Protein AF-0000000084652611 (afdb_homodimer)

Solvent-accessible surface area (backbone atoms only — not comparable to full-atom values): 12213 Å² total; per-residue (Å²): 128,84,75,53,45,26,37,29,44,50,57,61,39,72,78,84,54,49,71,70,53,47,42,49,43,36,35,72,76,61,70,40,66,63,74,39,76,36,37,39,35,38,30,28,81,80,25,33,36,37,38,36,42,34,40,67,87,52,31,42,36,39,38,35,39,39,47,76,63,72,53,45,71,68,78,70,80,62,91,51,65,59,40,82,34,48,63,66,55,47,45,47,34,60,37,48,50,49,47,55,47,48,50,43,42,49,49,40,47,49,49,66,72,86,127,83,72,53,45,26,39,29,45,50,59,61,38,72,80,82,53,49,72,70,51,47,42,49,44,35,35,72,76,61,71,41,65,61,73,40,75,34,35,40,34,37,29,29,81,78,25,34,38,37,39,36,41,33,37,73,88,52,30,41,38,39,38,35,40,39,46,76,63,74,63,49,68,67,79,69,82,64,89,50,64,58,38,81,33,49,64,67,54,47,44,53,33,63,52,30,72,67,40,58,60,43,56,50,38,48,52,42,49,49,50,68,69,88

Sequence (228 aa):
MERKTCVSLRKFTDMRKSINGLITLVQESFSLDPFADALFVFCNRNRNRIKILEWDGDGFWLYFKRLERGRFRWPTEEDSATMILDVNELACLIDSARLEKKLSRKEVLERQILMERKTCVSLRKFTDMRKSINGLITLVQESFSLDPFADALFVFCNRNRNRIKILEWDGDGFWLYFKRLERGRFRWPTEEDSATMILDVNELACLIDSARLEKKLSRKEVLERQIL

InterPro domains:
  IPR008878 Transposase IS66, Orf2 [NF033819] (11-95)
  IPR008878 Transposase IS66, Orf2 [PF05717] (10-101)
  IPR008878 Transposase IS66, Orf2 [PTHR36455] (11-107)

Nearest PDB structures (foldseek):
  4xz1-assembly1_A  TM=4.813E-01  e=8.503E-01  Homo sapiens
  5tqs-assembly2_B  TM=4.720E-01  e=1.248E+00  Bos taurus
  4o29-assembly1_A  TM=4.970E-01  e=8.503E-01  Pyrobaculum aerophilum str. IM2
  8ssm-assembly2_D  TM=3.799E-01  e=1.418E+00  Citrobacter rodentium
  4xz1-assembly1_A  TM=4.870E-01  e=7.527E-01  Homo sapiens

Foldseek 3Di:
DPFAKEKEFLDADDPVDDQVRVCCCCCPVVVHHLQDSHWYKHAHPQQQKMWIWGHDPPDIDIDIGGHPDDHFPRDNPDPDRMDIDTPVRVCCRVCVVVVVVCCVVCVVVVVVVD/DPFAKEKEFLDADDPVDDQVRVCCCCCPVVVDHLQDSHWYKHAHPQQQKMWIWGHDPPDIDIDIGGHPDDHFPRDNPDPDRMDIDTPVRVCVRVVCVVVVVVVVVVVVVVVVVD

pLDDT: mean 77.08, std 20.13, range [32.41, 96.81]

Secondary structure (DSSP, 8-state):
---PEEEEE-S---TT--HHHHHHHHHHTT---TTSSEEEEEE-TTSSEEEEEEE-SSEEEEEEEEESSS----------SEEEE-HHHHHHHHHHHHHHHHHHHHHHHHHHH-/---PEEEEE-S---TT--HHHHHHIIIIIT---TTSSEEEEEE-TTSSEEEEEEE-SSEEEEEEEEESSS----------SEEEE-HHHHHHHHT-HHHHHHHHHHHHHHHHH-

Organism: NCBI:txid1294263

Radius of gyration: 17.84 Å; Cα contacts (8 Å, |Δi|>4): 412; chains: 2; bound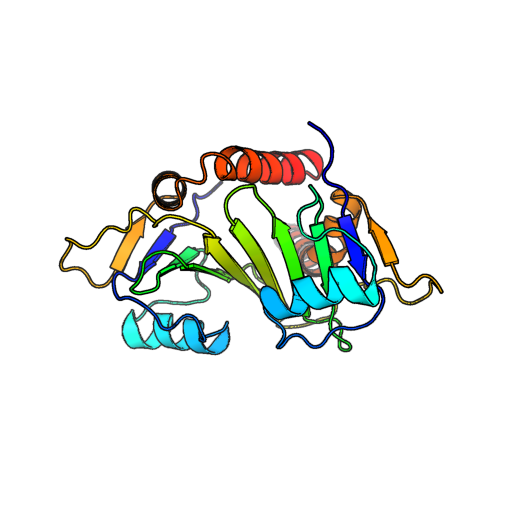ing box: 52×51×33 Å

Structure (mmCIF, N/CA/C/O backbone):
data_AF-0000000084652611-model_v1
#
loop_
_entity.id
_entity.type
_entity.pdbx_description
1 polymer 'Mobile element protein'
#
loop_
_atom_site.group_PDB
_atom_site.id
_atom_site.type_symbol
_atom_site.label_atom_id
_atom_site.label_alt_id
_atom_site.label_comp_id
_atom_site.label_asym_id
_atom_site.label_entity_id
_atom_site.label_seq_id
_atom_site.pdbx_PDB_ins_code
_atom_site.Cartn_x
_atom_site.Cartn_y
_atom_site.Cartn_z
_atom_site.occupancy
_atom_site.B_iso_or_equiv
_atom_site.auth_seq_id
_atom_site.auth_comp_id
_atom_site.auth_asym_id
_atom_site.auth_atom_id
_atom_site.pdbx_PDB_model_num
ATOM 1 N N . MET A 1 1 ? -7.188 -15.766 15.938 1 33.88 1 MET A N 1
ATOM 2 C CA . MET A 1 1 ? -6.922 -14.688 14.984 1 33.88 1 MET A CA 1
ATOM 3 C C . MET A 1 1 ? -6.887 -15.227 13.555 1 33.88 1 MET A C 1
ATOM 5 O O . MET A 1 1 ? -6.043 -16.062 13.227 1 33.88 1 MET A O 1
ATOM 9 N N . GLU A 1 2 ? -7.996 -15.414 12.977 1 47.12 2 GLU A N 1
ATOM 10 C CA . GLU A 1 2 ? -8.141 -16.203 11.758 1 47.12 2 GLU A CA 1
ATOM 11 C C . GLU A 1 2 ? -7.246 -15.656 10.641 1 47.12 2 GLU A C 1
ATOM 13 O O . GLU A 1 2 ? -7.09 -14.445 10.5 1 47.12 2 GLU A O 1
ATOM 18 N N . ARG A 1 3 ? -6.211 -16.391 10.375 1 58.38 3 ARG A N 1
ATOM 19 C CA . ARG A 1 3 ? -5.16 -16.125 9.398 1 58.38 3 ARG A CA 1
ATOM 20 C C . ARG A 1 3 ? -5.754 -15.711 8.055 1 58.38 3 ARG A C 1
ATOM 22 O O . ARG A 1 3 ? -6.629 -16.406 7.523 1 58.38 3 ARG A O 1
ATOM 29 N N . LYS A 1 4 ? -5.727 -14.398 7.777 1 64.25 4 LYS A N 1
ATOM 30 C CA . LYS A 1 4 ? -6.258 -13.945 6.496 1 64.25 4 LYS A CA 1
ATOM 31 C C . LYS A 1 4 ? -5.676 -14.758 5.34 1 64.25 4 LYS A C 1
ATOM 33 O O . LYS A 1 4 ? -4.508 -15.148 5.375 1 64.25 4 LYS A O 1
ATOM 38 N N . THR A 1 5 ? -6.582 -15.367 4.621 1 79.44 5 THR A N 1
ATOM 39 C CA . THR A 1 5 ? -6.18 -16.094 3.422 1 79.44 5 THR A CA 1
ATOM 40 C C . THR A 1 5 ? -5.645 -15.125 2.365 1 79.44 5 THR A C 1
ATOM 42 O O . THR A 1 5 ? -6.172 -14.023 2.195 1 79.44 5 THR A O 1
ATOM 45 N N . CYS A 1 6 ? -4.508 -15.461 1.816 1 81.94 6 CYS A N 1
ATOM 46 C CA . CYS A 1 6 ? -3.926 -14.703 0.713 1 81.94 6 CYS A CA 1
ATOM 47 C C . CYS A 1 6 ? -4.137 -15.43 -0.613 1 81.94 6 CYS A C 1
ATOM 49 O O . CYS A 1 6 ? -3.781 -16.594 -0.752 1 81.94 6 CYS A O 1
ATOM 51 N N . VAL A 1 7 ? -4.809 -14.734 -1.456 1 81.38 7 VAL A N 1
ATOM 52 C CA . VAL A 1 7 ? -5.043 -15.297 -2.783 1 81.38 7 VAL A CA 1
ATOM 53 C C . VAL A 1 7 ? -4.188 -14.562 -3.812 1 81.38 7 VAL A C 1
ATOM 55 O O . VAL A 1 7 ? -4.266 -13.336 -3.936 1 81.38 7 VAL A O 1
ATOM 58 N N . SER A 1 8 ? -3.283 -15.258 -4.344 1 79.25 8 SER A N 1
ATOM 59 C CA . SER A 1 8 ? -2.451 -14.672 -5.391 1 79.25 8 SER A CA 1
ATOM 60 C C . SER A 1 8 ? -2.941 -15.062 -6.777 1 79.25 8 SER A C 1
ATOM 62 O O . SER A 1 8 ? -3.281 -16.234 -7.012 1 79.25 8 SER A O 1
ATOM 64 N N . LEU A 1 9 ? -3.059 -14.023 -7.562 1 73 9 LEU A N 1
ATOM 65 C CA . LEU A 1 9 ? -3.416 -14.305 -8.945 1 73 9 LEU A CA 1
ATOM 66 C C . LEU A 1 9 ? -2.18 -14.656 -9.766 1 73 9 LEU A C 1
ATOM 68 O O . LEU A 1 9 ? -1.157 -13.969 -9.68 1 73 9 LEU A O 1
ATOM 72 N N . ARG A 1 10 ? -2.139 -15.719 -10.305 1 70.06 10 ARG A N 1
ATOM 73 C CA . ARG A 1 10 ? -0.959 -16.234 -10.992 1 70.06 10 ARG A CA 1
ATOM 74 C C . ARG A 1 10 ? -0.688 -15.453 -12.273 1 70.06 10 ARG A C 1
ATOM 76 O O . ARG A 1 10 ? 0.469 -15.258 -12.656 1 70.06 10 ARG A O 1
ATOM 83 N N . LYS A 1 11 ? -1.722 -14.961 -12.883 1 77.62 11 LYS A N 1
ATOM 84 C CA . LYS A 1 11 ? -1.481 -14.203 -14.109 1 77.62 11 LYS A CA 1
ATOM 85 C C . LYS A 1 11 ? -0.948 -12.805 -13.797 1 77.62 11 LYS A C 1
ATOM 87 O O . LYS A 1 11 ? -1.386 -12.172 -12.836 1 77.62 11 LYS A O 1
ATOM 92 N N . PHE A 1 12 ? 0.023 -12.477 -14.594 1 88.44 12 PHE A N 1
ATOM 93 C CA . PHE A 1 12 ? 0.583 -11.141 -14.445 1 88.44 12 PHE A CA 1
ATOM 94 C C . PHE A 1 12 ? -0.481 -10.078 -14.688 1 88.44 12 PHE A C 1
ATOM 96 O O . PHE A 1 12 ? -1.319 -10.219 -15.578 1 88.44 12 PHE A O 1
ATOM 103 N N . THR A 1 13 ? -0.454 -9.133 -13.93 1 92.75 13 THR A N 1
ATOM 104 C CA . THR A 1 13 ? -1.482 -8.102 -13.961 1 92.75 13 THR A CA 1
ATOM 105 C C . THR A 1 13 ? -0.886 -6.758 -14.367 1 92.75 13 THR A C 1
ATOM 107 O O . THR A 1 13 ? 0.253 -6.445 -14.016 1 92.75 13 THR A O 1
ATOM 110 N N . ASP A 1 14 ? -1.674 -5.973 -15.125 1 94.19 14 ASP A N 1
ATOM 111 C CA . ASP A 1 14 ? -1.357 -4.578 -15.422 1 94.19 14 ASP A CA 1
ATOM 112 C C . ASP A 1 14 ? -1.379 -3.732 -14.148 1 94.19 14 ASP A C 1
ATOM 114 O O . ASP A 1 14 ? -2.436 -3.541 -13.547 1 94.19 14 ASP A O 1
ATOM 118 N N . MET A 1 15 ? -0.3 -3.182 -13.797 1 95.19 15 MET A N 1
ATOM 119 C CA . MET A 1 15 ? -0.119 -2.518 -12.508 1 95.19 15 MET A CA 1
ATOM 120 C C . MET A 1 15 ? -0.719 -1.115 -12.531 1 95.19 15 MET A C 1
ATOM 122 O O . MET A 1 15 ? -0.719 -0.419 -11.516 1 95.19 15 MET A O 1
ATOM 126 N N . ARG A 1 16 ? -1.273 -0.703 -13.641 1 93.88 16 ARG A N 1
ATOM 127 C CA . ARG A 1 16 ? -1.963 0.581 -13.719 1 93.88 16 ARG A CA 1
ATOM 128 C C . ARG A 1 16 ? -3.363 0.488 -13.125 1 93.88 16 ARG A C 1
ATOM 130 O O . ARG A 1 16 ? -3.971 1.508 -12.789 1 93.88 16 ARG A O 1
ATOM 137 N N . LYS A 1 17 ? -3.822 -0.767 -12.977 1 95.25 17 LYS A N 1
ATOM 138 C CA . LYS A 1 17 ? -5.125 -0.974 -12.359 1 95.25 17 LYS A CA 1
ATOM 139 C C . LYS A 1 17 ? -5.102 -0.578 -10.883 1 95.25 17 LYS A C 1
ATOM 141 O O . LYS A 1 17 ? -4.156 -0.91 -10.164 1 95.25 17 LYS A O 1
ATOM 146 N N . SER A 1 18 ? -6.102 0.188 -10.547 1 96.81 18 SER A N 1
ATOM 147 C CA . SER A 1 18 ? -6.289 0.553 -9.148 1 96.81 18 SER A CA 1
ATOM 148 C C . SER A 1 18 ? -7.422 -0.246 -8.508 1 96.81 18 SER A C 1
ATOM 150 O O . SER A 1 18 ? -7.703 -1.371 -8.93 1 96.81 18 SER A O 1
ATOM 152 N N . ILE A 1 19 ? -7.949 0.242 -7.438 1 96.75 19 ILE A N 1
ATOM 153 C CA . ILE A 1 19 ? -8.883 -0.505 -6.602 1 96.75 19 ILE A CA 1
ATOM 154 C C . ILE A 1 19 ? -10.023 -1.049 -7.461 1 96.75 19 ILE A C 1
ATOM 156 O O . ILE A 1 19 ? -10.258 -2.26 -7.496 1 96.75 19 ILE A O 1
ATOM 160 N N . ASN A 1 20 ? -10.688 -0.191 -8.258 1 96.06 20 ASN A N 1
ATOM 161 C CA . ASN A 1 20 ? -11.828 -0.646 -9.039 1 96.06 20 ASN A CA 1
ATOM 162 C C . ASN A 1 20 ? -11.414 -1.66 -10.102 1 96.06 20 ASN A C 1
ATOM 164 O O . ASN A 1 20 ? -12.102 -2.66 -10.312 1 96.06 20 ASN A O 1
ATOM 168 N N . GLY A 1 21 ? -10.359 -1.43 -10.742 1 95.88 21 GLY A N 1
ATOM 169 C CA . GLY A 1 21 ? -9.859 -2.373 -11.727 1 95.88 21 GLY A CA 1
ATOM 170 C C . GLY A 1 21 ? -9.523 -3.73 -11.141 1 95.88 21 GLY A C 1
ATOM 171 O O . GLY A 1 21 ? -9.82 -4.766 -11.734 1 95.88 21 GLY A O 1
ATOM 172 N N . LEU A 1 22 ? -8.945 -3.732 -9.984 1 95.94 22 LEU A N 1
ATOM 173 C CA . LEU A 1 22 ? -8.531 -4.984 -9.359 1 95.94 22 LEU A CA 1
ATOM 174 C C . LEU A 1 22 ? -9.727 -5.727 -8.781 1 95.94 22 LEU A C 1
ATOM 176 O O . LEU A 1 22 ? -9.766 -6.961 -8.797 1 95.94 22 LEU A O 1
ATOM 180 N N . ILE A 1 23 ? -10.703 -4.934 -8.305 1 95.69 23 ILE A N 1
ATOM 181 C CA . ILE A 1 23 ? -11.945 -5.539 -7.855 1 95.69 23 ILE A CA 1
ATOM 182 C C . ILE A 1 23 ? -12.586 -6.32 -9 1 95.69 23 ILE A C 1
ATOM 184 O O . ILE A 1 23 ? -12.992 -7.473 -8.82 1 95.69 23 ILE A O 1
ATOM 188 N N . THR A 1 24 ? -12.656 -5.672 -10.125 1 95 24 THR A N 1
ATOM 189 C CA . THR A 1 24 ? -13.25 -6.293 -11.305 1 95 24 THR A CA 1
ATOM 190 C C . THR A 1 24 ? -12.477 -7.551 -11.695 1 95 24 THR A C 1
ATOM 192 O O . THR A 1 24 ? -13.078 -8.57 -12.039 1 95 24 THR A O 1
ATOM 195 N N . LEU A 1 25 ? -11.18 -7.504 -11.617 1 92.56 25 LEU A N 1
ATOM 196 C CA . LEU A 1 25 ? -10.336 -8.648 -11.945 1 92.56 25 LEU A CA 1
ATOM 197 C C . LEU A 1 25 ? -10.602 -9.812 -10.992 1 92.56 25 LEU A C 1
ATOM 199 O O . LEU A 1 25 ? -10.727 -10.961 -11.43 1 92.56 25 LEU A O 1
ATOM 203 N N . VAL A 1 26 ? -10.68 -9.57 -9.695 1 92.25 26 VAL A N 1
ATOM 204 C CA . VAL A 1 26 ? -10.938 -10.578 -8.672 1 92.25 26 VAL A CA 1
ATOM 205 C C . VAL A 1 26 ? -12.289 -11.242 -8.922 1 92.25 26 VAL A C 1
ATOM 207 O O . VAL A 1 26 ? -12.422 -12.461 -8.828 1 92.25 26 VAL A O 1
ATOM 210 N N . GLN A 1 27 ? -13.258 -10.406 -9.312 1 92.31 27 GLN A N 1
ATOM 211 C CA . GLN A 1 27 ? -14.609 -10.898 -9.516 1 92.31 27 GLN A CA 1
ATOM 212 C C . GLN A 1 27 ? -14.727 -11.664 -10.828 1 92.31 27 GLN A C 1
ATOM 214 O O . GLN A 1 27 ? -15.258 -12.781 -10.859 1 92.31 27 GLN A O 1
ATOM 219 N N . GLU A 1 28 ? -14.297 -11.125 -11.859 1 88.75 28 GLU A N 1
ATOM 220 C CA . GLU A 1 28 ? -14.562 -11.648 -13.195 1 88.75 28 GLU A CA 1
ATOM 221 C C . GLU A 1 28 ? -13.57 -12.742 -13.57 1 88.75 28 GLU A C 1
ATOM 223 O O . GLU A 1 28 ? -13.945 -13.758 -14.164 1 88.75 28 GLU A O 1
ATOM 228 N N . SER A 1 29 ? -12.352 -12.523 -13.25 1 81.19 29 SER A N 1
ATOM 229 C CA . SER A 1 29 ? -11.328 -13.461 -13.703 1 81.19 29 SER A CA 1
ATOM 230 C C . SER A 1 29 ? -11.141 -14.602 -12.711 1 81.19 29 SER A C 1
ATOM 232 O O . SER A 1 29 ? -10.828 -15.727 -13.109 1 81.19 29 SER A O 1
ATOM 234 N N . PHE A 1 30 ? -11.453 -14.273 -11.477 1 79.5 30 PHE A N 1
ATOM 235 C CA . PHE A 1 30 ? -11.117 -15.297 -10.484 1 79.5 30 PHE A CA 1
ATOM 236 C C . PHE A 1 30 ? -12.359 -15.758 -9.742 1 79.5 30 PHE A C 1
ATOM 238 O O . PHE A 1 30 ? -12.297 -16.672 -8.922 1 79.5 30 PHE A O 1
ATOM 245 N N . SER A 1 31 ? -13.539 -15.133 -10.086 1 86.94 31 SER A N 1
ATOM 246 C CA . SER A 1 31 ? -14.836 -15.492 -9.516 1 86.94 31 SER A CA 1
ATOM 247 C C . SER A 1 31 ? -14.781 -15.531 -7.992 1 86.94 31 SER A C 1
ATOM 249 O O . SER A 1 31 ? -15.297 -16.453 -7.371 1 86.94 31 SER A O 1
ATOM 251 N N . LEU A 1 32 ? -14.031 -14.625 -7.531 1 88.19 32 LEU A N 1
ATOM 252 C CA . LEU A 1 32 ? -13.906 -14.5 -6.082 1 88.19 32 LEU A CA 1
ATOM 253 C C . LEU A 1 32 ? -14.594 -13.234 -5.582 1 88.19 32 LEU A C 1
ATOM 255 O O . LEU A 1 32 ? -14.961 -12.367 -6.375 1 88.19 32 LEU A O 1
ATOM 259 N N . ASP A 1 33 ? -14.828 -13.156 -4.23 1 91.75 33 ASP A N 1
ATOM 260 C CA . ASP A 1 33 ? -15.445 -12 -3.59 1 91.75 33 ASP A CA 1
ATOM 261 C C . ASP A 1 33 ? -14.383 -11.016 -3.098 1 91.75 33 ASP A C 1
ATOM 263 O O . ASP A 1 33 ? -13.672 -11.289 -2.131 1 91.75 33 ASP A O 1
ATOM 267 N N . PRO A 1 34 ? -14.336 -9.906 -3.744 1 92.62 34 PRO A N 1
ATOM 268 C CA . PRO A 1 34 ? -13.32 -8.93 -3.355 1 92.62 34 PRO A CA 1
ATOM 269 C C . PRO A 1 34 ? -13.508 -8.414 -1.932 1 92.62 34 PRO A C 1
ATOM 271 O O . PRO A 1 34 ? -12.602 -7.793 -1.373 1 92.62 34 PRO A O 1
ATOM 274 N N . PHE A 1 35 ? -14.688 -8.68 -1.328 1 92.12 35 PHE A N 1
ATOM 275 C CA . PHE A 1 35 ? -14.992 -8.18 0.01 1 92.12 35 PHE A CA 1
ATOM 276 C C . PHE A 1 35 ? -14.711 -9.25 1.059 1 92.12 35 PHE A C 1
ATOM 278 O O . PHE A 1 35 ? -14.93 -9.031 2.252 1 92.12 35 PHE A O 1
ATOM 285 N N . ALA A 1 36 ? -14.266 -10.367 0.589 1 90.06 36 ALA A N 1
ATOM 286 C CA . ALA A 1 36 ? -13.914 -11.438 1.524 1 90.06 36 ALA A CA 1
ATOM 287 C C . ALA A 1 36 ? -12.75 -11.016 2.42 1 90.06 36 ALA A C 1
ATOM 289 O O . ALA A 1 36 ? -12.008 -10.094 2.086 1 90.06 36 ALA A O 1
ATOM 290 N N . ASP A 1 37 ? -12.672 -11.586 3.578 1 86.69 37 ASP A N 1
ATOM 291 C CA . ASP A 1 37 ? -11.547 -11.359 4.477 1 86.69 37 ASP A CA 1
ATOM 292 C C . ASP A 1 37 ? -10.289 -12.062 3.973 1 86.69 37 ASP A C 1
ATOM 294 O O . ASP A 1 37 ? -9.875 -13.078 4.527 1 86.69 37 ASP A O 1
ATOM 298 N N . ALA A 1 38 ? -9.727 -11.57 2.896 1 88.69 38 ALA A N 1
ATOM 299 C CA . ALA A 1 38 ? -8.562 -12.141 2.219 1 88.69 38 ALA A CA 1
ATOM 300 C C . ALA A 1 38 ? -7.703 -11.047 1.589 1 88.69 38 ALA A C 1
ATOM 302 O O . ALA A 1 38 ? -8.156 -9.914 1.406 1 88.69 38 ALA A O 1
ATOM 303 N N . LEU A 1 39 ? -6.5 -11.453 1.373 1 90.31 39 LEU A N 1
ATOM 304 C CA . LEU A 1 39 ? -5.59 -10.602 0.613 1 90.31 39 LEU A CA 1
ATOM 305 C C . LEU A 1 39 ? -5.469 -11.086 -0.829 1 90.31 39 LEU A C 1
ATOM 307 O O . LEU A 1 39 ? -5.223 -12.273 -1.072 1 90.31 39 LEU A O 1
ATOM 311 N N . PHE A 1 40 ? -5.738 -10.211 -1.743 1 92.69 40 PHE A N 1
ATOM 312 C CA . PHE A 1 40 ? -5.543 -10.555 -3.146 1 92.69 40 PHE A CA 1
ATOM 313 C C . PHE A 1 40 ? -4.25 -9.945 -3.68 1 92.69 40 PHE A C 1
ATOM 315 O O . PHE A 1 40 ? -4.094 -8.727 -3.697 1 92.69 40 PHE A O 1
ATOM 322 N N . VAL A 1 41 ? -3.398 -10.75 -4.145 1 92.69 41 VAL A N 1
ATOM 323 C CA . VAL A 1 41 ? -2.047 -10.32 -4.492 1 92.69 41 VAL A CA 1
ATOM 324 C C . VAL A 1 41 ? -1.856 -10.398 -6.008 1 92.69 41 VAL A C 1
ATOM 326 O O . VAL A 1 41 ? -2.23 -11.391 -6.637 1 92.69 41 VAL A O 1
ATOM 329 N N . PHE A 1 42 ? -1.293 -9.344 -6.562 1 92.81 42 PHE A N 1
ATOM 330 C CA . PHE A 1 42 ? -1.038 -9.234 -7.992 1 92.81 42 PHE A CA 1
ATOM 331 C C . PHE A 1 42 ? 0.429 -8.922 -8.258 1 92.81 42 PHE A C 1
ATOM 333 O O . PHE A 1 42 ? 1.056 -8.172 -7.508 1 92.81 42 PHE A O 1
ATOM 340 N N . CYS A 1 43 ? 0.915 -9.398 -9.328 1 92.56 43 CYS A N 1
ATOM 341 C CA . CYS A 1 43 ? 2.301 -9.164 -9.719 1 92.56 43 CYS A CA 1
ATOM 342 C C . CYS A 1 43 ? 2.398 -8.828 -11.203 1 92.56 43 CYS A C 1
ATOM 344 O O . CYS A 1 43 ? 1.641 -9.367 -12.016 1 92.56 43 CYS A O 1
ATOM 346 N N . ASN A 1 44 ? 3.303 -7.922 -11.469 1 93.88 44 ASN A N 1
ATOM 347 C CA . ASN A 1 44 ? 3.492 -7.621 -12.883 1 93.88 44 ASN A CA 1
ATOM 348 C C . ASN A 1 44 ? 4.41 -8.641 -13.555 1 93.88 44 ASN A C 1
ATOM 350 O O . ASN A 1 44 ? 5.031 -9.461 -12.875 1 93.88 44 ASN A O 1
ATOM 354 N N . ARG A 1 45 ? 4.457 -8.531 -14.82 1 91.06 45 ARG A N 1
ATOM 355 C CA . ARG A 1 45 ? 5.199 -9.492 -15.625 1 91.06 45 ARG A CA 1
ATOM 356 C C . ARG A 1 45 ? 6.684 -9.477 -15.266 1 91.06 45 ARG A C 1
ATOM 358 O O . ARG A 1 45 ? 7.32 -10.523 -15.18 1 91.06 45 ARG A O 1
ATOM 365 N N . ASN A 1 46 ? 7.223 -8.289 -15.023 1 92.19 46 ASN A N 1
ATOM 366 C CA . ASN A 1 46 ? 8.641 -8.141 -14.727 1 92.19 46 ASN A CA 1
ATOM 367 C C . ASN A 1 46 ? 8.953 -8.57 -13.297 1 92.19 46 ASN A C 1
ATOM 369 O O . ASN A 1 46 ? 10.125 -8.648 -12.906 1 92.19 46 ASN A O 1
ATOM 373 N N . ARG A 1 47 ? 7.996 -8.758 -12.516 1 90.81 47 ARG A N 1
ATOM 374 C CA . ARG A 1 47 ? 8.086 -9.258 -11.148 1 90.81 47 ARG A CA 1
ATOM 375 C C . ARG A 1 47 ? 8.828 -8.266 -10.258 1 90.81 47 ARG A C 1
ATOM 377 O O . ARG A 1 47 ? 9.602 -8.672 -9.383 1 90.81 47 ARG A O 1
ATOM 384 N N . ASN A 1 48 ? 8.68 -7.062 -10.547 1 93.38 48 ASN A N 1
ATOM 385 C CA . ASN A 1 48 ? 9.305 -6.047 -9.711 1 93.38 48 ASN A CA 1
ATOM 386 C C . ASN A 1 48 ? 8.273 -5.105 -9.102 1 93.38 48 ASN A C 1
ATOM 388 O O . ASN A 1 48 ? 8.625 -4.102 -8.484 1 93.38 48 ASN A O 1
ATOM 392 N N . ARG A 1 49 ? 7.02 -5.391 -9.344 1 94.69 49 ARG A N 1
ATOM 393 C CA . ARG A 1 49 ? 5.906 -4.656 -8.75 1 94.69 49 ARG A CA 1
ATOM 394 C C . ARG A 1 49 ? 4.832 -5.613 -8.234 1 94.69 49 ARG A C 1
ATOM 396 O O . ARG A 1 49 ? 4.512 -6.605 -8.891 1 94.69 49 ARG A O 1
ATOM 403 N N . ILE A 1 50 ? 4.312 -5.32 -7.094 1 93.5 50 ILE A N 1
ATOM 404 C CA . ILE A 1 50 ? 3.191 -6.086 -6.562 1 93.5 50 ILE A CA 1
ATOM 405 C C . ILE A 1 50 ? 2.129 -5.137 -6.016 1 93.5 50 ILE A C 1
ATOM 407 O O . ILE A 1 50 ? 2.451 -4.051 -5.523 1 93.5 50 ILE A O 1
ATOM 411 N N . LYS A 1 51 ? 0.924 -5.566 -6.125 1 95.12 51 LYS A N 1
ATOM 412 C CA . LYS A 1 51 ? -0.193 -4.918 -5.445 1 95.12 51 LYS A CA 1
ATOM 413 C C . LYS A 1 51 ? -0.96 -5.91 -4.578 1 95.12 51 LYS A C 1
ATOM 415 O O . LYS A 1 51 ? -1.129 -7.074 -4.953 1 95.12 51 LYS A O 1
ATOM 420 N N . ILE A 1 52 ? -1.393 -5.496 -3.477 1 93 52 ILE A N 1
ATOM 421 C CA . ILE A 1 52 ? -2.244 -6.281 -2.588 1 93 52 ILE A CA 1
ATOM 422 C C . ILE A 1 52 ? -3.539 -5.52 -2.311 1 93 52 ILE A C 1
ATOM 424 O O . ILE A 1 52 ? -3.508 -4.379 -1.842 1 93 52 ILE A O 1
ATOM 428 N N . LEU A 1 53 ? -4.633 -6.129 -2.641 1 94.56 53 LEU A N 1
ATOM 429 C CA . LEU A 1 53 ? -5.953 -5.555 -2.41 1 94.56 53 LEU A CA 1
ATOM 430 C C . LEU A 1 53 ? -6.617 -6.195 -1.196 1 94.56 53 LEU A C 1
ATOM 432 O O . LEU A 1 53 ? -6.637 -7.422 -1.065 1 94.56 53 LEU A O 1
ATOM 436 N N . GLU A 1 54 ? -7.18 -5.387 -0.286 1 92.38 54 GLU A N 1
ATOM 437 C CA . GLU A 1 54 ? -7.801 -5.871 0.944 1 92.38 54 GLU A CA 1
ATOM 438 C C . GLU A 1 54 ? -9.008 -5.023 1.327 1 92.38 54 GLU A C 1
ATOM 440 O O . GLU A 1 54 ? -8.938 -3.791 1.31 1 92.38 54 GLU A O 1
ATOM 445 N N . TRP A 1 55 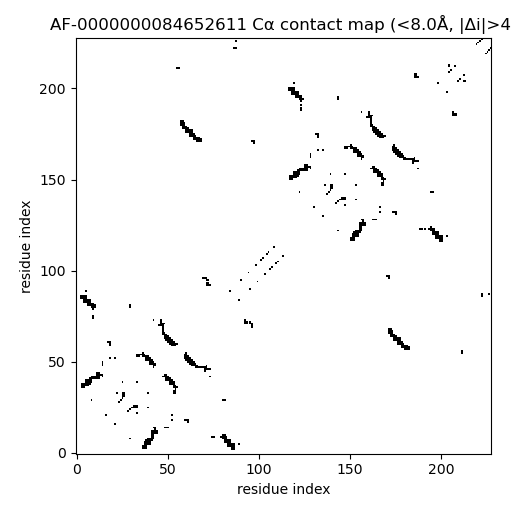? -10.078 -5.742 1.661 1 92 55 TRP A N 1
ATOM 446 C CA . TRP A 1 55 ? -11.234 -5.074 2.258 1 92 55 TRP A CA 1
ATOM 447 C C . TRP A 1 55 ? -11.133 -5.062 3.779 1 92 55 TRP A C 1
ATOM 449 O O . TRP A 1 55 ? -10.875 -6.098 4.398 1 92 55 TRP A O 1
ATOM 459 N N . ASP A 1 56 ? -11.383 -3.918 4.375 1 87.19 56 ASP A N 1
ATOM 460 C CA . ASP A 1 56 ? -11.203 -3.857 5.82 1 87.19 56 ASP A CA 1
ATOM 461 C C . ASP A 1 56 ? -12.516 -3.5 6.52 1 87.19 56 ASP A C 1
ATOM 463 O O . ASP A 1 56 ? -12.516 -3.094 7.684 1 87.19 56 ASP A O 1
ATOM 467 N N . GLY A 1 57 ? -13.633 -3.57 5.777 1 86.62 57 GLY A N 1
ATOM 468 C CA . GLY A 1 57 ? -14.93 -3.336 6.391 1 86.62 57 GLY A CA 1
ATOM 469 C C . GLY A 1 57 ? -15.508 -1.972 6.07 1 86.62 57 GLY A C 1
ATOM 470 O O . GLY A 1 57 ? -16.719 -1.812 5.984 1 86.62 57 GLY A O 1
ATOM 471 N N . ASP A 1 58 ? -14.641 -0.97 5.887 1 88.31 58 ASP A N 1
ATOM 472 C CA . ASP A 1 58 ? -15.156 0.363 5.594 1 88.31 58 ASP A CA 1
ATOM 473 C C . ASP A 1 58 ? -14.555 0.916 4.305 1 88.31 58 ASP A C 1
ATOM 475 O O . ASP A 1 58 ? -14.891 2.025 3.881 1 88.31 58 ASP A O 1
ATOM 479 N N . GLY A 1 59 ? -13.68 0.163 3.768 1 92.31 59 GLY A N 1
ATOM 480 C CA . GLY A 1 59 ? -13.047 0.58 2.527 1 92.31 59 GLY A CA 1
ATOM 481 C C . GLY A 1 59 ? -11.922 -0.34 2.096 1 92.31 59 GLY A C 1
ATOM 482 O O . GLY A 1 59 ? -11.531 -1.244 2.838 1 92.31 59 GLY A O 1
ATOM 483 N N . PHE A 1 60 ? -11.43 -0.034 0.981 1 93.88 60 PHE A N 1
ATOM 484 C CA . PHE A 1 60 ? -10.375 -0.879 0.441 1 93.88 60 PHE A CA 1
ATOM 485 C C . PHE A 1 60 ? -9 -0.28 0.731 1 93.88 60 PHE A C 1
ATOM 487 O O . PHE A 1 60 ? -8.828 0.94 0.692 1 93.88 60 PHE A O 1
ATOM 494 N N . TRP A 1 61 ? -8.062 -1.18 0.993 1 93 61 TRP A N 1
ATOM 495 C CA . TRP A 1 61 ? -6.637 -0.875 0.993 1 93 61 TRP A CA 1
ATOM 496 C C . TRP A 1 61 ? -5.961 -1.441 -0.25 1 93 61 TRP A C 1
ATOM 498 O O . TRP A 1 61 ? -6.238 -2.57 -0.657 1 93 61 TRP A O 1
ATOM 508 N N . LEU A 1 62 ? -5.188 -0.633 -0.791 1 95.88 62 LEU A N 1
ATOM 509 C CA . LEU A 1 62 ? -4.309 -1.084 -1.863 1 95.88 62 LEU A CA 1
ATOM 510 C C . LEU A 1 62 ? -2.846 -0.832 -1.51 1 95.88 62 LEU A C 1
ATOM 512 O O . LEU A 1 62 ? -2.439 0.315 -1.313 1 95.88 62 LEU A O 1
ATOM 516 N N . TYR A 1 63 ? -2.102 -1.902 -1.394 1 93.88 63 TYR A N 1
ATOM 517 C CA . TYR A 1 63 ? -0.665 -1.828 -1.156 1 93.88 63 TYR A CA 1
ATOM 518 C C . TYR A 1 63 ? 0.113 -2.037 -2.449 1 93.88 63 TYR A C 1
ATOM 520 O O . TYR A 1 63 ? -0.148 -2.988 -3.191 1 93.88 63 TYR A O 1
ATOM 528 N N . PHE A 1 64 ? 0.947 -1.138 -2.664 1 95.06 64 PHE A N 1
ATOM 529 C CA . PHE A 1 64 ? 1.778 -1.228 -3.857 1 95.06 64 PHE A CA 1
ATOM 530 C C . PHE A 1 64 ? 3.258 -1.184 -3.492 1 95.06 64 PHE A C 1
ATOM 532 O O . PHE A 1 64 ? 3.707 -0.259 -2.812 1 95.06 64 PHE A O 1
ATOM 539 N N . LYS A 1 65 ? 4.035 -2.209 -3.896 1 93.44 65 LYS A N 1
ATOM 540 C CA . LYS A 1 65 ? 5.48 -2.26 -3.701 1 93.44 65 LYS A CA 1
ATOM 541 C C . LYS A 1 65 ? 6.215 -2.285 -5.039 1 93.44 65 LYS A C 1
ATOM 543 O O . LYS A 1 65 ? 5.902 -3.098 -5.91 1 93.44 65 LYS A O 1
ATOM 548 N N . ARG A 1 66 ? 7.051 -1.379 -5.109 1 95.19 66 ARG A N 1
ATOM 549 C CA . ARG A 1 66 ? 7.914 -1.328 -6.281 1 95.19 66 ARG A CA 1
ATOM 550 C C . ARG A 1 66 ? 9.383 -1.494 -5.891 1 95.19 66 ARG A C 1
ATOM 552 O O . ARG A 1 66 ? 9.922 -0.682 -5.137 1 95.19 66 ARG A O 1
ATOM 559 N N . LEU A 1 67 ? 10.023 -2.488 -6.461 1 92.12 67 LEU A N 1
ATOM 560 C CA . LEU A 1 67 ? 11.445 -2.729 -6.203 1 92.12 67 LEU A CA 1
ATOM 561 C C . LEU A 1 67 ? 12.312 -1.791 -7.031 1 92.12 67 LEU A C 1
ATOM 563 O O . LEU A 1 67 ? 12.016 -1.532 -8.203 1 92.12 67 LEU A O 1
ATOM 567 N N . GLU A 1 68 ? 13.305 -1.245 -6.41 1 88.19 68 GLU A N 1
ATOM 568 C CA . GLU A 1 68 ? 14.297 -0.471 -7.156 1 88.19 68 GLU A CA 1
ATOM 569 C C . GLU A 1 68 ? 15.219 -1.383 -7.961 1 88.19 68 GLU A C 1
ATOM 571 O O . GLU A 1 68 ? 15.656 -1.023 -9.055 1 88.19 68 GLU A O 1
ATOM 576 N N . ARG A 1 69 ? 15.469 -2.465 -7.297 1 87.75 69 ARG A N 1
ATOM 577 C CA . ARG A 1 69 ? 16.297 -3.49 -7.934 1 87.75 69 ARG A CA 1
ATOM 578 C C . ARG A 1 69 ? 15.797 -4.887 -7.57 1 87.75 69 ARG A C 1
ATOM 580 O O . ARG A 1 69 ? 15.195 -5.086 -6.516 1 87.75 69 ARG A O 1
ATOM 587 N N . GLY A 1 70 ? 15.977 -5.816 -8.508 1 87.75 70 GLY A N 1
ATOM 588 C CA . GLY A 1 70 ? 15.633 -7.203 -8.25 1 87.75 70 GLY A CA 1
ATOM 589 C C . GLY A 1 70 ? 14.211 -7.547 -8.672 1 87.75 70 GLY A C 1
ATOM 590 O O . GLY A 1 70 ? 13.547 -6.758 -9.344 1 87.75 70 GLY A O 1
ATOM 591 N N . ARG A 1 71 ? 13.852 -8.82 -8.312 1 90.06 71 ARG A N 1
ATOM 592 C CA . ARG A 1 71 ? 12.539 -9.352 -8.656 1 90.06 71 ARG A CA 1
ATOM 593 C C . ARG A 1 71 ? 11.953 -10.141 -7.488 1 90.06 71 ARG A C 1
ATOM 595 O O . ARG A 1 71 ? 12.688 -10.703 -6.676 1 90.06 71 ARG A O 1
ATOM 602 N N . PHE A 1 72 ? 10.695 -10.148 -7.508 1 87.94 72 PHE A N 1
ATOM 603 C CA . PHE A 1 72 ? 10.016 -11.023 -6.559 1 87.94 72 PHE A CA 1
ATOM 604 C C . PHE A 1 72 ? 10.102 -12.477 -7.008 1 87.94 72 PHE A C 1
ATOM 606 O O . PHE A 1 72 ? 10.055 -12.766 -8.203 1 87.94 72 PHE A O 1
ATOM 613 N N . ARG A 1 73 ? 10.219 -13.391 -6.082 1 82.88 73 ARG A N 1
ATOM 614 C CA . ARG A 1 73 ? 10.18 -14.82 -6.395 1 82.88 73 ARG A CA 1
ATOM 615 C C . ARG A 1 73 ? 8.75 -15.297 -6.594 1 82.88 73 ARG A C 1
ATOM 617 O O . ARG A 1 73 ? 8.242 -16.094 -5.797 1 82.88 73 ARG A O 1
ATOM 624 N N . TRP A 1 74 ? 8.211 -14.812 -7.613 1 80.62 74 TRP A N 1
ATOM 625 C CA . TRP A 1 74 ? 6.812 -15.109 -7.926 1 80.62 74 TRP A CA 1
ATOM 626 C C . TRP A 1 74 ? 6.668 -16.5 -8.523 1 80.62 74 TRP A C 1
ATOM 628 O O . TRP A 1 74 ? 7.402 -16.875 -9.445 1 80.62 74 TRP A O 1
ATOM 638 N N . PRO A 1 75 ? 5.816 -17.328 -7.871 1 74.94 75 PRO A N 1
ATOM 639 C CA . PRO A 1 75 ? 5.656 -18.688 -8.391 1 74.94 75 PRO A CA 1
ATOM 640 C C . PRO A 1 75 ? 5.047 -18.719 -9.789 1 74.94 75 PRO A C 1
ATOM 642 O O . PRO A 1 75 ? 4.059 -18.031 -10.055 1 74.94 75 PRO A O 1
ATOM 645 N N . THR A 1 76 ? 5.668 -19.156 -10.836 1 65.94 76 THR A N 1
ATOM 646 C CA . THR A 1 76 ? 5.172 -19.188 -12.203 1 65.94 76 THR A CA 1
ATOM 647 C C . THR A 1 76 ? 4.738 -20.609 -12.586 1 65.94 76 THR A C 1
ATOM 649 O O . THR A 1 76 ? 3.938 -20.781 -13.508 1 65.94 76 THR A O 1
ATOM 652 N N . GLU A 1 77 ? 5.184 -21.578 -11.992 1 60.38 77 GLU A N 1
ATOM 653 C CA . GLU A 1 77 ? 5.094 -22.922 -12.562 1 60.38 77 GLU A CA 1
ATOM 654 C C . GLU A 1 77 ? 3.682 -23.484 -12.414 1 60.38 77 GLU A C 1
ATOM 656 O O . GLU A 1 77 ? 3.357 -24.516 -13.008 1 60.38 77 GLU A O 1
ATOM 661 N N . GLU A 1 78 ? 2.912 -22.875 -11.633 1 59.25 78 GLU A N 1
ATOM 662 C CA . GLU A 1 78 ? 1.759 -23.75 -11.469 1 59.25 78 GLU A CA 1
ATOM 663 C C . GLU A 1 78 ? 0.604 -23.328 -12.367 1 59.25 78 GLU A C 1
ATOM 665 O O . GLU A 1 78 ? 0.524 -22.156 -12.766 1 59.25 78 GLU A O 1
ATOM 670 N N . ASP A 1 79 ? -0.06 -24.297 -13.062 1 58.12 79 ASP A N 1
ATOM 671 C CA . ASP A 1 79 ? -1.187 -24.234 -13.992 1 58.12 79 ASP A CA 1
ATOM 672 C C . ASP A 1 79 ? -2.363 -23.484 -13.375 1 58.12 79 ASP A C 1
ATOM 674 O O . ASP A 1 79 ? -3.342 -23.188 -14.062 1 58.12 79 ASP A O 1
ATOM 678 N N . SER A 1 80 ? -2.395 -23.344 -12.055 1 62.19 80 SER A N 1
ATOM 679 C CA . SER A 1 80 ? -3.631 -22.766 -11.531 1 62.19 80 SER A CA 1
ATOM 680 C C . SER A 1 80 ? -3.613 -21.25 -11.609 1 62.19 80 SER A C 1
ATOM 682 O O . SER A 1 80 ? -2.555 -20.625 -11.492 1 62.19 80 SER A O 1
ATOM 684 N N . ALA A 1 81 ? -4.77 -20.781 -11.977 1 66.19 81 ALA A N 1
ATOM 685 C CA . ALA A 1 81 ? -4.992 -19.344 -12.148 1 66.19 81 ALA A CA 1
ATOM 686 C C . ALA A 1 81 ? -4.75 -18.594 -10.852 1 66.19 81 ALA A C 1
ATOM 688 O O . ALA A 1 81 ? -4.406 -17.406 -10.867 1 66.19 81 ALA A O 1
ATOM 689 N N . THR A 1 82 ? -5.023 -19.328 -9.758 1 72.56 82 THR A N 1
ATOM 690 C CA . THR A 1 82 ? -4.871 -18.703 -8.445 1 72.56 82 THR A CA 1
ATOM 691 C C . THR A 1 82 ? -3.984 -19.547 -7.543 1 72.56 82 THR A C 1
ATOM 693 O O . THR A 1 82 ? -3.873 -20.766 -7.734 1 72.56 82 THR A O 1
ATOM 696 N N . MET A 1 83 ? -3.252 -18.875 -6.844 1 78.25 83 MET A N 1
ATOM 697 C CA . MET A 1 83 ? -2.463 -19.516 -5.793 1 78.25 83 MET A CA 1
ATOM 698 C C . MET A 1 83 ? -2.883 -19.016 -4.418 1 78.25 83 MET A C 1
ATOM 700 O O . MET A 1 83 ? -3.146 -17.828 -4.238 1 78.25 83 MET A O 1
ATOM 704 N N . ILE A 1 84 ? -3.15 -19.984 -3.613 1 82.44 84 ILE A N 1
ATOM 705 C CA . ILE A 1 84 ? -3.467 -19.625 -2.232 1 82.44 84 ILE A CA 1
ATOM 706 C C . ILE A 1 84 ? -2.195 -19.656 -1.389 1 82.44 84 ILE A C 1
ATOM 708 O O . ILE A 1 84 ? -1.478 -20.656 -1.364 1 82.44 84 ILE A O 1
ATOM 712 N N . LEU A 1 85 ? -1.924 -18.531 -0.835 1 80.12 85 LEU A N 1
ATOM 713 C CA . LEU A 1 85 ? -0.761 -18.391 0.035 1 80.12 85 LEU A CA 1
ATOM 714 C C . LEU A 1 85 ? -1.184 -18.016 1.45 1 80.12 85 LEU A C 1
ATOM 716 O O . LEU A 1 85 ? -2.229 -17.391 1.645 1 80.12 85 LEU A O 1
ATOM 720 N N . ASP A 1 86 ? -0.457 -18.531 2.365 1 78 86 ASP A N 1
ATOM 721 C CA . ASP A 1 86 ? -0.647 -17.969 3.693 1 78 86 ASP A CA 1
ATOM 722 C C . ASP A 1 86 ? 0.219 -16.719 3.883 1 78 86 ASP A C 1
ATOM 724 O O . ASP A 1 86 ? 1.039 -16.391 3.023 1 78 86 ASP A O 1
ATOM 728 N N . VAL A 1 87 ? -0.007 -16 4.98 1 74.56 87 VAL A N 1
ATOM 729 C CA . VAL A 1 87 ? 0.625 -14.711 5.242 1 74.56 87 VAL A CA 1
ATOM 730 C C . VAL A 1 87 ? 2.143 -14.875 5.289 1 74.56 87 VAL A C 1
ATOM 732 O O . VAL A 1 87 ? 2.885 -14 4.844 1 74.56 87 VAL A O 1
ATOM 735 N N . ASN A 1 88 ? 2.625 -16.031 5.754 1 74.56 88 ASN A N 1
ATOM 736 C CA . ASN A 1 88 ? 4.062 -16.281 5.82 1 74.56 88 ASN A CA 1
ATOM 737 C C . ASN A 1 88 ? 4.656 -16.484 4.43 1 74.56 88 ASN A C 1
ATOM 739 O O . ASN A 1 88 ? 5.762 -16.016 4.148 1 74.56 88 ASN A O 1
ATOM 743 N N . GLU A 1 89 ? 3.938 -17.172 3.668 1 77.25 89 GLU A N 1
ATOM 744 C CA . GLU A 1 89 ? 4.383 -17.391 2.295 1 77.25 89 GLU A CA 1
ATOM 745 C C . GLU A 1 89 ? 4.418 -16.078 1.506 1 77.25 89 GLU A C 1
ATOM 747 O O . GLU A 1 89 ? 5.332 -15.859 0.711 1 77.25 89 GLU A O 1
ATOM 752 N N . LEU A 1 90 ? 3.449 -15.312 1.816 1 81.38 90 LEU A N 1
ATOM 753 C CA . LEU A 1 90 ? 3.414 -14 1.18 1 81.38 90 LEU A CA 1
ATOM 754 C C . LEU A 1 90 ? 4.598 -13.148 1.623 1 81.38 90 LEU A C 1
ATOM 756 O O . LEU A 1 90 ? 5.246 -12.5 0.798 1 81.38 90 LEU A O 1
ATOM 760 N N . ALA A 1 91 ? 4.809 -13.18 2.893 1 79.12 91 ALA A N 1
ATOM 761 C CA . ALA A 1 91 ? 5.945 -12.43 3.43 1 79.12 91 ALA A CA 1
ATOM 762 C C . ALA A 1 91 ? 7.25 -12.875 2.775 1 79.12 91 ALA A C 1
ATOM 764 O O . ALA A 1 91 ? 8.102 -12.047 2.455 1 79.12 91 ALA A O 1
ATOM 765 N N . CYS A 1 92 ? 7.375 -14.141 2.59 1 78.25 92 CYS A N 1
ATOM 766 C CA . CYS A 1 92 ? 8.555 -14.703 1.937 1 78.25 92 CYS A CA 1
ATOM 767 C C . CYS A 1 92 ? 8.656 -14.227 0.493 1 78.25 92 CYS A C 1
ATOM 769 O O . CYS A 1 92 ? 9.742 -13.875 0.027 1 78.25 92 CYS A O 1
ATOM 771 N N . LEU A 1 93 ? 7.57 -14.188 -0.061 1 77.69 93 LEU A N 1
ATOM 772 C CA . LEU A 1 93 ? 7.512 -13.758 -1.454 1 77.69 93 LEU A CA 1
ATOM 773 C C . LEU A 1 93 ? 7.934 -12.297 -1.593 1 77.69 93 LEU A C 1
ATOM 775 O O . LEU A 1 93 ? 8.688 -11.953 -2.504 1 77.69 93 LEU A O 1
ATOM 779 N N . ILE A 1 94 ? 7.523 -11.516 -0.626 1 76.81 94 ILE A N 1
ATOM 780 C CA . ILE A 1 94 ? 7.777 -10.086 -0.666 1 76.81 94 ILE A CA 1
ATOM 781 C C . ILE A 1 94 ? 9.18 -9.789 -0.145 1 76.81 94 ILE A C 1
ATOM 783 O O . ILE A 1 94 ? 9.891 -8.938 -0.69 1 76.81 94 ILE A O 1
ATOM 787 N N . ASP A 1 95 ? 9.422 -10.297 1.163 1 69.12 95 ASP A N 1
ATOM 788 C CA . ASP A 1 95 ? 10.688 -10.07 1.851 1 69.12 95 ASP A CA 1
ATOM 789 C C . ASP A 1 95 ? 11.867 -10.617 1.04 1 69.12 95 ASP A C 1
ATOM 791 O O . ASP A 1 95 ? 13 -10.172 1.208 1 69.12 95 ASP A O 1
ATOM 795 N N . SER A 1 96 ? 11.539 -11.711 0.444 1 52.75 96 SER A N 1
ATOM 796 C CA . SER A 1 96 ? 12.688 -12.336 -0.206 1 52.75 96 SER A CA 1
ATOM 797 C C . SER A 1 96 ? 13.578 -11.297 -0.871 1 52.75 96 SER A C 1
ATOM 799 O O . SER A 1 96 ? 14.805 -11.461 -0.922 1 52.75 96 SER A O 1
ATOM 801 N N . ALA A 1 97 ? 13.016 -10.359 -1.307 1 49.22 97 ALA A N 1
ATOM 802 C CA . ALA A 1 97 ? 13.922 -9.344 -1.848 1 49.22 97 ALA A CA 1
ATOM 803 C C . ALA A 1 97 ? 14.656 -8.617 -0.729 1 49.22 97 ALA A C 1
ATOM 805 O O . ALA A 1 97 ? 15.836 -8.266 -0.876 1 49.22 97 ALA A O 1
ATOM 806 N N . ARG A 1 98 ? 13.992 -8.109 0.291 1 48.5 98 ARG A N 1
ATOM 807 C CA . ARG A 1 98 ? 14.641 -7.5 1.449 1 48.5 98 ARG A CA 1
ATOM 808 C C . ARG A 1 98 ? 15.609 -8.477 2.111 1 48.5 98 ARG A C 1
ATOM 810 O O . ARG A 1 98 ? 16.703 -8.086 2.521 1 48.5 98 ARG A O 1
ATOM 817 N N . LEU A 1 99 ? 15.133 -9.562 2.439 1 41.44 99 LEU A N 1
ATOM 818 C CA . LEU A 1 99 ? 15.93 -10.57 3.117 1 41.44 99 LEU A CA 1
ATOM 819 C C . LEU A 1 99 ? 17.219 -10.859 2.346 1 41.44 99 LEU A C 1
ATOM 821 O O . LEU A 1 99 ? 18.266 -11.102 2.945 1 41.44 99 LEU A O 1
ATOM 825 N N . GLU A 1 100 ? 17.109 -10.938 1.155 1 39.91 100 GLU A N 1
ATOM 826 C CA . GLU A 1 100 ? 18.422 -11.188 0.562 1 39.91 100 GLU A CA 1
ATOM 827 C C . GLU A 1 100 ? 19.406 -10.086 0.924 1 39.91 100 GLU A C 1
ATOM 829 O O . GLU A 1 100 ? 20.578 -10.359 1.227 1 39.91 100 GLU A O 1
ATOM 834 N N . LYS A 1 101 ? 18.891 -8.812 0.813 1 41.53 101 LYS A N 1
ATOM 835 C CA . LYS A 1 101 ? 19.906 -7.789 1.075 1 41.53 101 LYS A CA 1
ATOM 836 C C . LYS A 1 101 ? 20.141 -7.617 2.574 1 41.53 101 LYS A C 1
ATOM 838 O O . LYS A 1 101 ? 21.172 -7.105 2.99 1 41.53 101 LYS A O 1
ATOM 843 N N . LYS A 1 102 ? 19.141 -7.695 3.443 1 40.75 102 LYS A N 1
ATOM 844 C CA . LYS A 1 102 ? 19.469 -7.625 4.863 1 40.75 102 LYS A CA 1
ATOM 845 C C . LYS A 1 102 ? 20.375 -8.773 5.273 1 40.75 102 LYS A C 1
ATOM 847 O O . LYS A 1 102 ? 21.25 -8.609 6.133 1 40.75 102 LYS A O 1
ATOM 852 N N . LEU A 1 103 ? 20.078 -9.836 4.777 1 37.06 103 LEU A N 1
ATOM 853 C CA . LEU A 1 103 ? 21.031 -10.906 5.012 1 37.06 103 LEU A CA 1
ATOM 854 C C . LEU A 1 103 ? 22.422 -10.531 4.477 1 37.06 103 LEU A C 1
ATOM 856 O O . LEU A 1 103 ? 23.438 -10.844 5.094 1 37.06 103 LEU A O 1
ATOM 860 N N . SER A 1 104 ? 22.375 -9.828 3.465 1 36.69 104 SER A N 1
ATOM 861 C CA . SER A 1 104 ? 23.672 -9.414 2.945 1 36.69 104 SER A CA 1
ATOM 862 C C . SER A 1 104 ? 24.234 -8.242 3.734 1 36.69 104 SER A C 1
ATOM 864 O O . SER A 1 104 ? 25.438 -8.164 3.967 1 36.69 104 SER A O 1
ATOM 866 N N . ARG A 1 105 ? 23.422 -7.344 4.09 1 35.69 105 ARG A N 1
ATOM 867 C CA . ARG A 1 105 ? 24 -6.273 4.898 1 35.69 105 ARG A CA 1
ATOM 868 C C . ARG A 1 105 ? 24.297 -6.754 6.309 1 35.69 105 ARG A C 1
ATOM 870 O O . ARG A 1 105 ? 25.281 -6.324 6.918 1 35.69 105 ARG A O 1
ATOM 877 N N . LYS A 1 106 ? 23.406 -7.391 6.996 1 37.28 106 LYS A N 1
ATOM 878 C CA . LYS A 1 106 ? 23.766 -7.977 8.281 1 37.28 106 LYS A CA 1
ATOM 879 C C . LYS A 1 106 ? 24.938 -8.953 8.133 1 37.28 106 LYS A C 1
ATOM 881 O O . LYS A 1 106 ? 25.766 -9.078 9.031 1 37.28 106 LYS A O 1
ATOM 886 N N . GLU A 1 107 ? 24.828 -9.586 7.23 1 37.06 107 GLU A N 1
ATOM 887 C CA . GLU A 1 107 ? 25.984 -10.43 6.891 1 37.06 107 GLU A CA 1
ATOM 888 C C . GLU A 1 107 ? 27.203 -9.578 6.562 1 37.06 107 GLU A C 1
ATOM 890 O O . GLU A 1 107 ? 28.328 -9.977 6.852 1 37.06 107 GLU A O 1
ATOM 895 N N . VAL A 1 108 ? 26.875 -8.484 5.879 1 37.09 108 VAL A N 1
ATOM 896 C CA . VAL A 1 108 ? 28.016 -7.598 5.656 1 37.09 108 VAL A CA 1
ATOM 897 C C . VAL A 1 108 ? 28.359 -6.867 6.949 1 37.09 108 VAL A C 1
ATOM 899 O O . VAL A 1 108 ? 29.531 -6.715 7.289 1 37.09 108 VAL A O 1
ATOM 902 N N . LEU A 1 109 ? 27.312 -6.312 7.59 1 38.25 109 LEU A N 1
ATOM 903 C CA . LEU A 1 109 ? 27.656 -5.633 8.836 1 38.25 109 LEU A CA 1
ATOM 904 C C . LEU A 1 109 ? 28.188 -6.625 9.867 1 38.25 109 LEU A C 1
ATOM 906 O O . LEU A 1 109 ? 29.078 -6.297 10.656 1 38.25 109 LEU A O 1
ATOM 910 N N . GLU A 1 110 ? 27.562 -7.633 9.938 1 35.97 110 GLU A N 1
ATOM 911 C CA . GLU A 1 110 ? 28.125 -8.672 10.789 1 35.97 110 GLU A CA 1
ATOM 912 C C . GLU A 1 110 ? 29.5 -9.102 10.297 1 35.97 110 GLU A C 1
ATOM 914 O O . GLU A 1 110 ? 30.391 -9.398 11.102 1 35.97 110 GLU A O 1
ATOM 919 N N . ARG A 1 111 ? 29.734 -9.102 9.016 1 38.06 111 ARG A N 1
ATOM 920 C CA . ARG A 1 111 ? 31.062 -9.383 8.516 1 38.06 111 ARG A CA 1
ATOM 921 C C . ARG A 1 111 ? 32 -8.219 8.781 1 38.06 111 ARG A C 1
ATOM 923 O O . ARG A 1 111 ? 33.219 -8.398 8.883 1 38.06 111 ARG A O 1
ATOM 930 N N . GLN A 1 112 ? 31.359 -6.934 8.656 1 36.09 112 GLN A N 1
ATOM 931 C CA . GLN A 1 112 ? 32.281 -5.852 8.945 1 36.09 112 GLN A CA 1
ATOM 932 C C . GLN A 1 112 ? 32.562 -5.738 10.438 1 36.09 112 GLN A C 1
ATOM 934 O O . GLN A 1 112 ? 33.562 -5.145 10.852 1 36.09 112 GLN A O 1
ATOM 939 N N . ILE A 1 113 ? 31.484 -6.109 11.219 1 35.09 113 ILE A N 1
ATOM 940 C CA . ILE A 1 113 ? 31.812 -6.027 12.633 1 35.09 113 ILE A CA 1
ATOM 941 C C . ILE A 1 113 ? 32.625 -7.246 13.047 1 35.09 113 ILE A C 1
ATOM 943 O O . ILE A 1 113 ? 33.344 -7.219 14.055 1 35.09 113 ILE A O 1
ATOM 947 N N . LEU A 1 114 ? 32.5 -8.164 12.195 1 33.09 114 LEU A N 1
ATOM 948 C CA . LEU A 1 114 ? 33.5 -9.172 12.602 1 33.09 114 LEU A CA 1
ATOM 949 C C . LEU A 1 114 ? 34.906 -8.781 12.164 1 33.09 114 LEU A C 1
ATOM 951 O O . LEU A 1 114 ? 35.094 -8.359 11.023 1 33.09 114 LEU A O 1
ATOM 955 N N . MET B 1 1 ? 13.312 0.084 18.703 1 32.5 1 MET B N 1
ATOM 956 C CA . MET B 1 1 ? 12.516 0.077 17.469 1 32.5 1 MET B CA 1
ATOM 957 C C . MET B 1 1 ? 12.18 1.498 17.031 1 32.5 1 MET B C 1
ATOM 959 O O . MET B 1 1 ? 11.5 2.232 17.75 1 32.5 1 MET B O 1
ATOM 963 N N . GLU B 1 2 ? 13.117 2.166 16.484 1 47.06 2 GLU B N 1
ATOM 964 C CA . GLU B 1 2 ? 13.016 3.609 16.281 1 47.06 2 GLU B CA 1
ATOM 965 C C . GLU B 1 2 ? 11.734 3.975 15.539 1 47.06 2 GLU B C 1
ATOM 967 O O . GLU B 1 2 ? 11.344 3.285 14.594 1 47.06 2 GLU B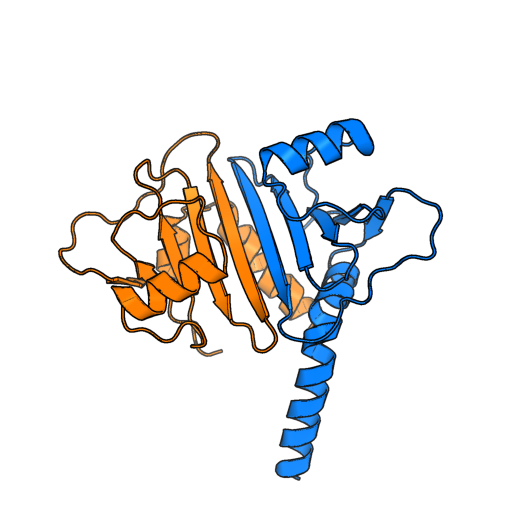 O 1
ATOM 972 N N . ARG B 1 3 ? 10.836 4.527 16.234 1 59.59 3 ARG B N 1
ATOM 973 C CA . ARG B 1 3 ? 9.492 4.945 15.859 1 59.59 3 ARG B CA 1
ATOM 974 C C . ARG B 1 3 ? 9.508 5.734 14.555 1 59.59 3 ARG B C 1
ATOM 976 O O . ARG B 1 3 ? 10.273 6.691 14.414 1 59.59 3 ARG B O 1
ATOM 983 N N . LYS B 1 4 ? 9.219 5.098 13.477 1 65 4 LYS B N 1
ATOM 984 C CA . LYS B 1 4 ? 9.18 5.789 12.188 1 65 4 LYS B CA 1
ATOM 985 C C . LYS B 1 4 ? 8.398 7.098 12.289 1 65 4 LYS B C 1
ATOM 987 O O . LYS B 1 4 ? 7.41 7.184 13.023 1 65 4 LYS B O 1
ATOM 992 N N . THR B 1 5 ? 9.102 8.148 11.992 1 80.12 5 THR B N 1
ATOM 993 C CA . THR B 1 5 ? 8.445 9.453 11.938 1 80.12 5 THR B CA 1
ATOM 994 C C . THR B 1 5 ? 7.441 9.5 10.789 1 80.12 5 THR B C 1
ATOM 996 O O . THR B 1 5 ? 7.703 8.969 9.703 1 80.12 5 THR B O 1
ATOM 999 N N . CYS B 1 6 ? 6.266 9.969 11.094 1 82.19 6 CYS B N 1
ATOM 1000 C CA . CYS B 1 6 ? 5.234 10.172 10.086 1 82.19 6 CYS B CA 1
ATOM 1001 C C . CYS B 1 6 ? 5.102 11.648 9.734 1 82.19 6 CYS B C 1
ATOM 1003 O O . CYS B 1 6 ? 4.91 12.484 10.617 1 82.19 6 CYS B O 1
ATOM 1005 N N . VAL B 1 7 ? 5.328 11.906 8.5 1 82.56 7 VAL B N 1
ATOM 1006 C CA . VAL B 1 7 ? 5.195 13.281 8.023 1 82.56 7 VAL B CA 1
ATOM 1007 C C . VAL B 1 7 ? 3.945 13.406 7.152 1 82.56 7 VAL B C 1
ATOM 1009 O O . VAL B 1 7 ? 3.789 12.68 6.168 1 82.56 7 VAL B O 1
ATOM 1012 N N . SER B 1 8 ? 3.061 14.133 7.605 1 80.06 8 SER B N 1
ATOM 1013 C CA . SER B 1 8 ? 1.851 14.375 6.824 1 80.06 8 SER B CA 1
ATOM 1014 C C . SER B 1 8 ? 1.913 15.719 6.105 1 80.06 8 SER B C 1
ATOM 1016 O O . SER B 1 8 ? 2.332 16.719 6.684 1 80.06 8 SER B O 1
ATOM 1018 N N . LEU B 1 9 ? 1.614 15.578 4.832 1 73.44 9 LEU B N 1
ATOM 1019 C CA . LEU B 1 9 ? 1.539 16.828 4.078 1 73.44 9 LEU B CA 1
ATOM 1020 C C . LEU B 1 9 ? 0.167 17.469 4.23 1 73.44 9 LEU B C 1
ATOM 1022 O O . LEU B 1 9 ? -0.859 16.797 4.113 1 73.44 9 LEU B O 1
ATOM 1026 N N . ARG B 1 10 ? 0.116 18.547 4.711 1 70.25 10 ARG B N 1
ATOM 1027 C CA . ARG B 1 10 ? -1.126 19.234 5.066 1 70.25 10 ARG B CA 1
ATOM 1028 C C . ARG B 1 10 ? -1.927 19.594 3.82 1 70.25 10 ARG B C 1
ATOM 1030 O O . ARG B 1 10 ? -3.158 19.578 3.84 1 70.25 10 ARG B O 1
ATOM 1037 N N . LYS B 1 11 ? -1.276 19.859 2.748 1 77.5 11 LYS B N 1
ATOM 1038 C CA . LYS B 1 11 ? -2.027 20.203 1.543 1 77.5 11 LYS B CA 1
ATOM 1039 C C . LYS B 1 11 ? -2.633 18.953 0.899 1 77.5 11 LYS B C 1
ATOM 1041 O O . LYS B 1 11 ? -2.006 17.891 0.88 1 77.5 11 LYS B O 1
ATOM 1046 N N . PHE B 1 12 ? -3.855 19.172 0.504 1 88.25 12 PHE B N 1
ATOM 1047 C CA . PHE B 1 12 ? -4.531 18.078 -0.186 1 88.25 12 PHE B CA 1
ATOM 1048 C C . PHE B 1 12 ? -3.783 17.703 -1.458 1 88.25 12 PHE B C 1
ATOM 1050 O O . PHE B 1 12 ? -3.279 18.562 -2.172 1 88.25 12 PHE B O 1
ATOM 1057 N N . THR B 1 13 ? -3.674 16.531 -1.653 1 92.56 13 THR B N 1
ATOM 1058 C CA . THR B 1 13 ? -2.885 16 -2.764 1 92.56 13 THR B CA 1
ATOM 1059 C C . THR B 1 13 ? -3.779 15.305 -3.781 1 92.56 13 THR B C 1
ATOM 1061 O O . THR B 1 13 ? -4.773 14.672 -3.414 1 92.56 13 THR B O 1
ATOM 1064 N N . ASP B 1 14 ? -3.438 15.445 -5.066 1 94.06 14 ASP B N 1
ATOM 1065 C CA . ASP B 1 14 ? -4.047 14.672 -6.145 1 94.06 14 ASP B CA 1
ATOM 1066 C C . ASP B 1 14 ? -3.736 13.188 -5.996 1 94.06 14 ASP B C 1
ATOM 1068 O O . ASP B 1 14 ? -2.582 12.773 -6.121 1 94.06 14 ASP B O 1
ATOM 1072 N N . MET B 1 15 ? -4.703 12.406 -5.828 1 95 15 MET B N 1
ATOM 1073 C CA . MET B 1 15 ? -4.551 10.992 -5.473 1 95 15 MET B CA 1
ATOM 1074 C C . MET B 1 15 ? -4.207 10.156 -6.699 1 95 15 MET B C 1
ATOM 1076 O O . MET B 1 15 ? -3.975 8.953 -6.59 1 95 15 MET B O 1
ATOM 1080 N N . ARG B 1 16 ? -4.121 10.773 -7.855 1 93.81 16 ARG B N 1
ATOM 1081 C CA . ARG B 1 16 ? -3.691 10.07 -9.055 1 93.81 16 ARG B CA 1
ATOM 1082 C C . ARG B 1 16 ? -2.176 9.906 -9.094 1 93.81 16 ARG B C 1
ATOM 1084 O O . ARG B 1 16 ? -1.647 9.07 -9.828 1 93.81 16 ARG B O 1
ATOM 1091 N N . LYS B 1 17 ? -1.518 10.734 -8.25 1 95.25 17 LYS B N 1
ATOM 1092 C CA . LYS B 1 17 ? -0.065 10.617 -8.148 1 95.25 17 LYS B CA 1
ATOM 1093 C C . LYS B 1 17 ? 0.34 9.281 -7.543 1 95.25 17 LYS B C 1
ATOM 1095 O O . LYS B 1 17 ? -0.249 8.836 -6.555 1 95.25 17 LYS B O 1
ATOM 1100 N N . SER B 1 18 ? 1.271 8.664 -8.234 1 96.81 18 SER B N 1
ATOM 1101 C CA . SER B 1 18 ? 1.854 7.43 -7.715 1 96.81 18 SER B CA 1
ATOM 1102 C C . SER B 1 18 ? 3.244 7.676 -7.137 1 96.81 18 SER B C 1
ATOM 1104 O O . SER B 1 18 ? 3.545 8.781 -6.684 1 96.81 18 SER B O 1
ATOM 1106 N N . ILE B 1 19 ? 4.004 6.637 -7.004 1 96.81 19 ILE B N 1
A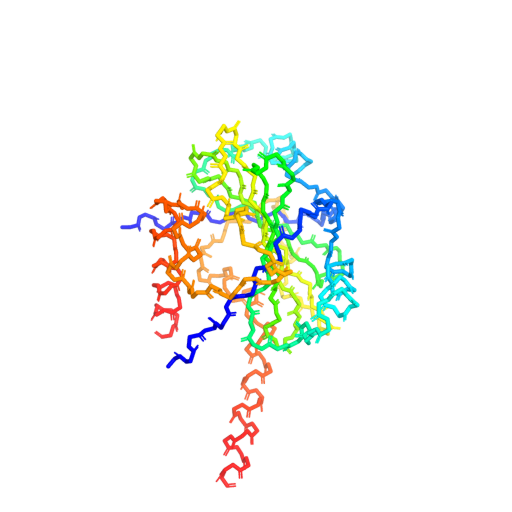TOM 1107 C CA . ILE B 1 19 ? 5.266 6.668 -6.27 1 96.81 19 ILE B CA 1
ATOM 1108 C C . ILE B 1 19 ? 6.125 7.824 -6.773 1 96.81 19 ILE B C 1
ATOM 1110 O O . ILE B 1 19 ? 6.52 8.703 -6 1 96.81 19 ILE B O 1
ATOM 1114 N N . ASN B 1 20 ? 6.352 7.934 -8.086 1 96.06 20 ASN B N 1
ATOM 1115 C CA . ASN B 1 20 ? 7.223 8.977 -8.617 1 96.06 20 ASN B CA 1
ATOM 1116 C C . ASN B 1 20 ? 6.637 10.367 -8.383 1 96.06 20 ASN B C 1
ATOM 1118 O O . ASN B 1 20 ? 7.355 11.297 -8.016 1 96.06 20 ASN B O 1
ATOM 1122 N N . GLY B 1 21 ? 5.406 10.508 -8.578 1 95.81 21 GLY B N 1
ATOM 1123 C CA . GLY B 1 21 ? 4.754 11.781 -8.328 1 95.81 21 GLY B CA 1
ATOM 1124 C C . GLY B 1 21 ? 4.84 12.219 -6.879 1 95.81 21 GLY B C 1
ATOM 1125 O O . GLY B 1 21 ? 5.074 13.398 -6.598 1 95.81 21 GLY B O 1
ATOM 1126 N N . LEU B 1 22 ? 4.691 11.289 -5.996 1 96 22 LEU B N 1
ATOM 1127 C CA . LEU B 1 22 ? 4.695 11.617 -4.578 1 96 22 LEU B CA 1
ATOM 1128 C C . LEU B 1 22 ? 6.117 11.883 -4.086 1 96 22 LEU B C 1
ATOM 1130 O O . LEU B 1 22 ? 6.332 12.727 -3.213 1 96 22 LEU B O 1
ATOM 1134 N N . ILE B 1 23 ? 7.051 11.148 -4.703 1 95.75 23 ILE B N 1
ATOM 1135 C CA . ILE B 1 23 ? 8.453 11.414 -4.406 1 95.75 23 ILE B CA 1
ATOM 1136 C C . ILE B 1 23 ? 8.797 12.859 -4.75 1 95.75 23 ILE B C 1
ATOM 1138 O O . ILE B 1 23 ? 9.406 13.57 -3.943 1 95.75 23 ILE B O 1
ATOM 1142 N N . THR B 1 24 ? 8.383 13.258 -5.902 1 95 24 THR B N 1
ATOM 1143 C CA . THR B 1 24 ? 8.633 14.617 -6.363 1 95 24 THR B CA 1
ATOM 1144 C C . THR B 1 24 ? 7.969 15.633 -5.434 1 95 24 THR B C 1
ATOM 1146 O O . THR B 1 24 ? 8.57 16.656 -5.098 1 95 24 THR B O 1
ATOM 1149 N N . LEU B 1 25 ? 6.801 15.344 -4.984 1 92.5 25 LEU B N 1
ATOM 1150 C CA . LEU B 1 25 ? 6.078 16.234 -4.074 1 92.5 25 LEU B CA 1
ATOM 1151 C C . LEU B 1 25 ? 6.816 16.375 -2.748 1 92.5 25 LEU B C 1
ATOM 1153 O O . LEU B 1 25 ? 6.961 17.469 -2.223 1 92.5 25 LEU B O 1
ATOM 1157 N N . VAL B 1 26 ? 7.281 15.258 -2.18 1 92.25 26 VAL B N 1
ATOM 1158 C CA . VAL B 1 26 ? 8.008 15.242 -0.913 1 92.25 26 VAL B CA 1
ATOM 1159 C C . VAL B 1 26 ? 9.281 16.062 -1.035 1 92.25 26 VAL B C 1
ATOM 1161 O O . VAL B 1 26 ? 9.617 16.844 -0.135 1 92.25 26 VAL B O 1
ATOM 1164 N N . GLN B 1 27 ? 9.93 15.938 -2.186 1 92.38 27 GLN B N 1
ATOM 1165 C CA . GLN B 1 27 ? 11.203 16.625 -2.404 1 92.38 27 GLN B CA 1
ATOM 1166 C C . GLN B 1 27 ? 10.984 18.109 -2.686 1 92.38 27 GLN B C 1
ATOM 1168 O O . GLN B 1 27 ? 11.633 18.969 -2.078 1 92.38 27 GLN B O 1
ATOM 1173 N N . GLU B 1 28 ? 10.164 18.422 -3.564 1 88.62 28 GLU B N 1
ATOM 1174 C CA . GLU B 1 28 ? 10.047 19.781 -4.082 1 88.62 28 GLU B CA 1
ATOM 1175 C C . GLU B 1 28 ? 9.164 20.641 -3.176 1 88.62 28 GLU B C 1
ATOM 1177 O O . GLU B 1 28 ? 9.477 21.797 -2.934 1 88.62 28 GLU B O 1
ATOM 1182 N N . SER B 1 29 ? 8.125 20.078 -2.738 1 80.81 29 SER B N 1
ATOM 1183 C CA . SER B 1 29 ? 7.168 20.891 -1.997 1 80.81 29 SER B CA 1
ATOM 1184 C C . SER B 1 29 ? 7.496 20.906 -0.508 1 80.81 29 SER B C 1
ATOM 1186 O O . SER B 1 29 ? 7.242 21.906 0.174 1 80.81 29 SER B O 1
ATOM 1188 N N . PHE B 1 30 ? 8.164 19.844 -0.111 1 79.56 30 PHE B N 1
ATOM 1189 C CA . PHE B 1 30 ? 8.336 19.766 1.335 1 79.56 30 PHE B CA 1
ATOM 1190 C C . PHE B 1 30 ? 9.812 19.719 1.707 1 79.56 30 PHE B C 1
ATOM 1192 O O . PHE B 1 30 ? 10.156 19.734 2.891 1 79.56 30 PHE B O 1
ATOM 1199 N N . SER B 1 31 ? 10.695 19.719 0.662 1 86.88 31 SER B N 1
ATOM 1200 C CA . SER B 1 31 ? 12.148 19.734 0.832 1 86.88 31 SER B CA 1
ATOM 1201 C C . SER B 1 31 ? 12.602 18.641 1.799 1 86.88 31 SER B C 1
ATOM 1203 O O . SER B 1 31 ? 13.445 18.891 2.666 1 86.88 31 SER B O 1
ATOM 1205 N N . LEU B 1 32 ? 11.891 17.578 1.684 1 87.88 32 LEU B N 1
ATOM 1206 C CA . LEU B 1 32 ? 12.234 16.438 2.516 1 87.88 32 LEU B CA 1
ATOM 1207 C C . LEU B 1 32 ? 12.844 15.32 1.676 1 87.88 32 LEU B C 1
ATOM 1209 O O . LEU B 1 32 ? 12.797 15.359 0.445 1 87.88 32 LEU B O 1
ATOM 1213 N N . ASP B 1 33 ? 13.492 14.328 2.369 1 92 33 ASP B N 1
ATOM 1214 C CA . ASP B 1 33 ? 14.094 13.172 1.713 1 92 33 ASP B CA 1
ATOM 1215 C C . ASP B 1 33 ? 13.117 12 1.645 1 92 33 ASP B C 1
ATOM 1217 O O . ASP B 1 33 ? 12.812 11.383 2.664 1 92 33 ASP B O 1
ATOM 1221 N N . PRO B 1 34 ? 12.695 11.742 0.471 1 92.75 34 PRO B N 1
ATOM 1222 C CA . PRO B 1 34 ? 11.719 10.656 0.335 1 92.75 34 PRO B CA 1
ATOM 1223 C C . PRO B 1 34 ? 12.281 9.297 0.758 1 92.75 34 PRO B C 1
ATOM 1225 O O . PRO B 1 34 ? 11.531 8.336 0.938 1 92.75 34 PRO B O 1
ATOM 1228 N N . PHE B 1 35 ? 13.617 9.211 0.918 1 92.12 35 PHE B N 1
ATOM 1229 C CA . PHE B 1 35 ? 14.266 7.949 1.269 1 92.12 35 PHE B CA 1
ATOM 1230 C C . PHE B 1 35 ? 14.516 7.867 2.77 1 92.12 35 PHE B C 1
ATOM 1232 O O . PHE B 1 35 ? 15.078 6.887 3.26 1 92.12 35 PHE B O 1
ATOM 1239 N N . ALA B 1 36 ? 14.125 8.875 3.438 1 90.44 36 ALA B N 1
ATOM 1240 C CA . ALA B 1 36 ? 14.266 8.859 4.891 1 90.44 36 ALA B CA 1
ATOM 1241 C C . ALA B 1 36 ? 13.414 7.754 5.512 1 90.44 36 ALA B C 1
ATOM 1243 O O . ALA B 1 36 ? 12.469 7.266 4.891 1 90.44 36 ALA B 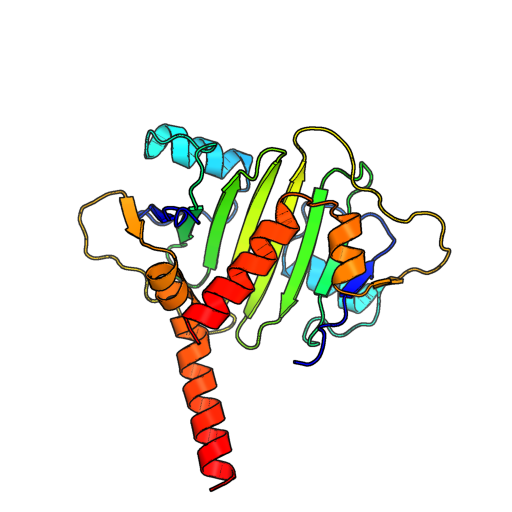O 1
ATOM 1244 N N . ASP B 1 37 ? 13.82 7.273 6.629 1 86.19 37 ASP B N 1
ATOM 1245 C CA . ASP B 1 37 ? 13.031 6.305 7.379 1 86.19 37 ASP B CA 1
ATOM 1246 C C . ASP B 1 37 ? 11.805 6.961 8 1 86.19 37 ASP B C 1
ATOM 1248 O O . ASP B 1 37 ? 11.758 7.184 9.211 1 86.19 37 ASP B O 1
ATOM 1252 N N . ALA B 1 38 ? 10.867 7.32 7.176 1 89.25 38 ALA B N 1
ATOM 1253 C CA . ALA B 1 38 ? 9.648 8.031 7.57 1 89.25 38 ALA B CA 1
ATOM 1254 C C . ALA B 1 38 ? 8.469 7.633 6.691 1 89.25 38 ALA B C 1
ATOM 1256 O O . ALA B 1 38 ? 8.656 7.078 5.605 1 89.25 38 ALA B O 1
ATOM 1257 N N . LEU B 1 39 ? 7.34 7.902 7.262 1 90.56 39 LEU B N 1
ATOM 1258 C CA . LEU B 1 39 ? 6.105 7.75 6.5 1 90.56 39 LEU B CA 1
ATOM 1259 C C . LEU B 1 39 ? 5.598 9.109 6.016 1 90.56 39 LEU B C 1
ATOM 1261 O O . LEU B 1 39 ? 5.477 10.047 6.805 1 90.56 39 LEU B O 1
ATOM 1265 N N . PHE B 1 40 ? 5.398 9.203 4.738 1 92.94 40 PHE B N 1
ATOM 1266 C CA . PHE B 1 40 ? 4.809 10.422 4.199 1 92.94 40 PHE B CA 1
ATOM 1267 C C . PHE B 1 40 ? 3.336 10.219 3.871 1 92.94 40 PHE B C 1
ATOM 1269 O O . PHE B 1 40 ? 2.996 9.383 3.027 1 92.94 40 PHE B O 1
ATOM 1276 N N . VAL B 1 41 ? 2.508 10.953 4.449 1 92.75 41 VAL B N 1
ATOM 1277 C CA . VAL B 1 41 ? 1.068 10.727 4.379 1 92.75 41 VAL B CA 1
ATOM 1278 C C . VAL B 1 41 ? 0.404 11.844 3.578 1 92.75 41 VAL B C 1
ATOM 1280 O O . VAL B 1 41 ? 0.701 13.023 3.785 1 92.75 41 VAL B O 1
ATOM 1283 N N . PHE B 1 42 ? -0.454 11.469 2.668 1 93 42 PHE B N 1
ATOM 1284 C CA . PHE B 1 42 ? -1.178 12.398 1.808 1 93 42 PHE B CA 1
ATOM 1285 C C . PHE B 1 42 ? -2.68 12.164 1.903 1 93 42 PHE B C 1
ATOM 1287 O O . PHE B 1 42 ? -3.131 11.023 2.012 1 93 42 PHE B O 1
ATOM 1294 N N . CYS B 1 43 ? -3.404 13.188 1.765 1 92.38 43 CYS B N 1
ATOM 1295 C CA . CYS B 1 43 ? -4.859 13.102 1.817 1 92.38 43 CYS B CA 1
ATOM 1296 C C . CYS B 1 43 ? -5.492 13.938 0.709 1 92.38 43 CYS B C 1
ATOM 1298 O O . CYS B 1 43 ? -4.973 14.992 0.346 1 92.38 43 CYS B O 1
ATOM 1300 N N . ASN B 1 44 ? -6.57 13.391 0.201 1 93.62 44 ASN B N 1
ATOM 1301 C CA . ASN B 1 44 ? -7.262 14.18 -0.81 1 93.62 44 ASN B CA 1
ATOM 1302 C C . ASN B 1 44 ? -8.18 15.227 -0.176 1 93.62 44 ASN B C 1
ATOM 1304 O O . ASN B 1 44 ? -8.406 15.203 1.035 1 93.62 44 ASN B O 1
ATOM 1308 N N . ARG B 1 45 ? -8.664 16.062 -1.004 1 90.62 45 ARG B N 1
ATOM 1309 C CA . ARG B 1 45 ? -9.477 17.188 -0.551 1 90.62 45 ARG B CA 1
ATOM 1310 C C . ARG B 1 45 ? -10.742 16.703 0.146 1 90.62 45 ARG B C 1
ATOM 1312 O O . ARG B 1 45 ? -11.141 17.25 1.172 1 90.62 45 ARG B O 1
ATOM 1319 N N . ASN B 1 46 ? -11.344 15.656 -0.377 1 91.5 46 ASN B N 1
ATOM 1320 C CA . ASN B 1 46 ? -12.586 15.125 0.174 1 91.5 46 ASN B CA 1
ATOM 1321 C C . ASN B 1 46 ? -12.344 14.336 1.456 1 91.5 46 ASN B C 1
ATOM 1323 O O . ASN B 1 46 ? -13.289 13.945 2.141 1 91.5 46 ASN B O 1
ATOM 1327 N N . ARG B 1 47 ? -11.133 14.062 1.738 1 90.06 47 ARG B N 1
ATOM 1328 C CA . ARG B 1 47 ? -10.688 13.383 2.953 1 90.06 47 ARG B CA 1
ATOM 1329 C C . ARG B 1 47 ? -11.242 11.961 3.023 1 90.06 47 ARG B C 1
ATOM 1331 O O . ARG B 1 47 ? -11.633 11.5 4.098 1 90.06 47 ARG B O 1
ATOM 1338 N N . ASN B 1 48 ? -11.391 11.391 1.91 1 92.56 48 ASN B N 1
ATOM 1339 C CA . ASN B 1 48 ? -11.859 10.008 1.892 1 92.56 48 ASN B CA 1
ATOM 1340 C C . ASN B 1 48 ? -10.852 9.078 1.229 1 92.56 48 ASN B C 1
ATOM 1342 O O . ASN B 1 48 ? -11.133 7.906 0.995 1 92.56 48 ASN B O 1
ATOM 1346 N N . ARG B 1 49 ? -9.719 9.602 0.863 1 94.38 49 ARG B N 1
ATOM 1347 C CA . ARG B 1 49 ? -8.594 8.844 0.326 1 94.38 49 ARG B CA 1
ATOM 1348 C C . ARG B 1 49 ? -7.281 9.273 0.971 1 94.38 49 ARG B C 1
ATOM 1350 O O . ARG B 1 49 ? -7.051 10.469 1.187 1 94.38 49 ARG B O 1
ATOM 1357 N N . ILE B 1 50 ? -6.465 8.336 1.278 1 93.56 50 ILE B N 1
ATOM 1358 C CA . ILE B 1 50 ? -5.133 8.625 1.796 1 93.56 50 ILE B CA 1
ATOM 1359 C C . ILE B 1 50 ? -4.098 7.75 1.091 1 93.56 50 ILE B C 1
ATOM 1361 O O . ILE B 1 50 ? -4.398 6.621 0.696 1 93.56 50 ILE B O 1
ATOM 1365 N N . LYS B 1 51 ? -2.947 8.281 0.942 1 95.25 51 LYS B N 1
ATOM 1366 C CA . LYS B 1 51 ? -1.775 7.523 0.519 1 95.25 51 LYS B CA 1
ATOM 1367 C C . LYS B 1 51 ? -0.629 7.68 1.515 1 95.25 51 LYS B C 1
ATOM 1369 O O . LYS B 1 51 ? -0.427 8.758 2.072 1 95.25 51 LYS B O 1
ATOM 1374 N N . ILE B 1 52 ? 0.079 6.656 1.728 1 93.31 52 ILE B N 1
ATOM 1375 C CA . ILE B 1 52 ? 1.284 6.664 2.549 1 93.31 52 ILE B CA 1
ATOM 1376 C C . ILE B 1 52 ? 2.467 6.145 1.737 1 93.31 52 ILE B C 1
ATOM 1378 O O . ILE B 1 52 ? 2.42 5.031 1.204 1 93.31 52 ILE B O 1
ATOM 1382 N N . LEU B 1 53 ? 3.447 6.957 1.615 1 94.94 53 LEU B N 1
ATOM 13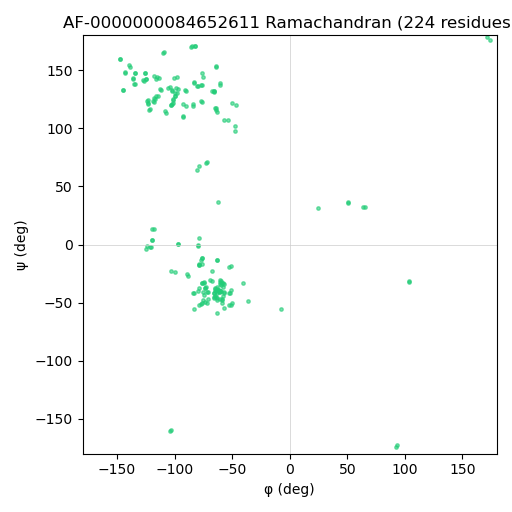83 C CA . LEU B 1 53 ? 4.672 6.602 0.904 1 94.94 53 LEU B CA 1
ATOM 1384 C C . LEU B 1 53 ? 5.785 6.254 1.884 1 94.94 53 LEU B C 1
ATOM 1386 O O . LEU B 1 53 ? 6.027 6.988 2.846 1 94.94 53 LEU B O 1
ATOM 1390 N N . GLU B 1 54 ? 6.492 5.109 1.66 1 92.5 54 GLU B N 1
ATOM 1391 C CA . GLU B 1 54 ? 7.547 4.645 2.555 1 92.5 54 GLU B CA 1
ATOM 1392 C C . GLU B 1 54 ? 8.672 3.973 1.774 1 92.5 54 GLU B C 1
ATOM 1394 O O . GLU B 1 54 ? 8.422 3.143 0.897 1 92.5 54 GLU B O 1
ATOM 1399 N N . TRP B 1 55 ? 9.867 4.402 2.146 1 91.94 55 TRP B N 1
ATOM 1400 C CA . TRP B 1 55 ? 11.039 3.689 1.647 1 91.94 55 TRP B CA 1
ATOM 1401 C C . TRP B 1 55 ? 11.438 2.568 2.602 1 91.94 55 TRP B C 1
ATOM 1403 O O . TRP B 1 55 ? 11.578 2.791 3.807 1 91.94 55 TRP B O 1
ATOM 1413 N N . ASP B 1 56 ? 11.664 1.393 2.062 1 86.19 56 ASP B N 1
ATOM 1414 C CA . ASP B 1 56 ? 11.969 0.288 2.967 1 86.19 56 ASP B CA 1
ATOM 1415 C C . ASP B 1 56 ? 13.367 -0.269 2.709 1 86.19 56 ASP B C 1
ATOM 1417 O O . ASP B 1 56 ? 13.688 -1.383 3.131 1 86.19 56 ASP B O 1
ATOM 1421 N N . GLY B 1 57 ? 14.188 0.457 1.948 1 85.75 57 GLY B N 1
ATOM 1422 C CA . GLY B 1 57 ? 15.562 0.041 1.731 1 85.75 57 GLY B CA 1
ATOM 1423 C C . GLY B 1 57 ? 15.797 -0.568 0.362 1 85.75 57 GLY B C 1
ATOM 1424 O O . GLY B 1 57 ? 16.891 -0.44 -0.205 1 85.75 57 GLY B O 1
ATOM 1425 N N . ASP B 1 58 ? 14.781 -1.244 -0.195 1 87.69 58 ASP B N 1
ATOM 1426 C CA . ASP B 1 58 ? 14.961 -1.865 -1.504 1 87.69 58 ASP B CA 1
ATOM 1427 C C . ASP B 1 58 ? 13.898 -1.38 -2.492 1 87.69 58 ASP B C 1
ATOM 1429 O O . ASP B 1 58 ? 13.914 -1.764 -3.664 1 87.69 58 ASP B O 1
ATOM 1433 N N . GLY B 1 59 ? 13.055 -0.583 -2.025 1 91.81 59 GLY B N 1
ATOM 1434 C CA . GLY B 1 59 ? 12 -0.047 -2.865 1 91.81 59 GLY B CA 1
ATOM 1435 C C . GLY B 1 59 ? 10.953 0.729 -2.088 1 91.81 59 GLY B C 1
ATOM 1436 O O . GLY B 1 59 ? 11 0.785 -0.857 1 91.81 59 GLY B O 1
ATOM 1437 N N . PHE B 1 60 ? 10.055 1.217 -2.838 1 94 60 PHE B N 1
ATOM 1438 C CA . PHE B 1 60 ? 9.023 2.021 -2.197 1 94 60 PHE B CA 1
ATOM 1439 C C . PHE B 1 60 ? 7.75 1.208 -1.997 1 94 60 PHE B C 1
ATOM 1441 O O . PHE B 1 60 ? 7.387 0.395 -2.85 1 94 60 PHE B O 1
ATOM 1448 N N . TRP B 1 61 ? 7.117 1.462 -0.894 1 93.25 61 TRP B N 1
ATOM 1449 C CA . TRP B 1 61 ? 5.734 1.061 -0.642 1 93.25 61 TRP B CA 1
ATOM 1450 C C . TRP B 1 61 ? 4.789 2.25 -0.771 1 93.25 61 TRP B C 1
ATOM 1452 O O . TRP B 1 61 ? 5.098 3.35 -0.302 1 93.25 61 TRP B O 1
ATOM 1462 N N . LEU B 1 62 ? 3.754 1.986 -1.426 1 96.06 62 LEU B N 1
ATOM 1463 C CA . LEU B 1 62 ? 2.652 2.941 -1.458 1 96.06 62 LEU B CA 1
ATOM 1464 C C . LEU B 1 62 ? 1.366 2.303 -0.942 1 96.06 62 LEU B C 1
ATOM 1466 O O . LEU B 1 62 ? 0.867 1.34 -1.529 1 96.06 62 LEU B O 1
ATOM 1470 N N . TYR B 1 63 ? 0.881 2.805 0.151 1 93.75 63 TYR B N 1
ATOM 1471 C CA . TYR B 1 63 ? -0.39 2.367 0.717 1 93.75 63 TYR B CA 1
ATOM 1472 C C . TYR B 1 63 ? -1.51 3.336 0.356 1 93.75 63 TYR B C 1
ATOM 1474 O O . TYR B 1 63 ? -1.371 4.547 0.533 1 93.75 63 TYR B O 1
ATOM 1482 N N . PHE B 1 64 ? -2.498 2.795 -0.157 1 94.81 64 PHE B N 1
ATOM 1483 C CA . PHE B 1 64 ? -3.65 3.604 -0.539 1 94.81 64 PHE B CA 1
ATOM 1484 C C . PHE B 1 64 ? -4.918 3.096 0.139 1 94.81 64 PHE B C 1
ATOM 1486 O O . PHE B 1 64 ? -5.254 1.914 0.035 1 94.81 64 PHE B O 1
ATOM 1493 N N . LYS B 1 65 ? -5.625 3.969 0.869 1 93.69 65 LYS B N 1
ATOM 1494 C CA . LYS B 1 65 ? -6.902 3.654 1.505 1 93.69 65 LYS B CA 1
ATOM 1495 C C . LYS B 1 65 ? -8.023 4.531 0.954 1 93.69 65 LYS B C 1
ATOM 1497 O O . LYS B 1 65 ? -7.891 5.754 0.903 1 93.69 65 LYS B O 1
ATOM 1502 N N . ARG B 1 66 ? -8.977 3.848 0.547 1 95.06 66 ARG B N 1
ATOM 1503 C CA . ARG B 1 66 ? -10.172 4.539 0.086 1 95.06 66 ARG B CA 1
ATOM 1504 C C . ARG B 1 66 ? -11.383 4.152 0.929 1 95.06 66 ARG B C 1
ATOM 1506 O O . ARG B 1 66 ? -11.766 2.98 0.982 1 95.06 66 ARG B O 1
ATOM 1513 N N . LEU B 1 67 ? -12.031 5.148 1.505 1 91.31 67 LEU B N 1
ATOM 1514 C CA . LEU B 1 67 ? -13.234 4.918 2.295 1 91.31 67 LEU B CA 1
ATOM 1515 C C . LEU B 1 67 ? -14.453 4.762 1.395 1 91.31 67 LEU B C 1
ATOM 1517 O O . LEU B 1 67 ? -14.594 5.477 0.401 1 91.31 67 LEU B O 1
ATOM 1521 N N . GLU B 1 68 ? -15.266 3.791 1.709 1 88.44 68 GLU B N 1
ATOM 1522 C CA . GLU B 1 68 ? -16.547 3.666 1.014 1 88.44 68 GLU B CA 1
ATOM 1523 C C . GLU B 1 68 ? -17.531 4.734 1.477 1 88.44 68 GLU B C 1
ATOM 1525 O O . GLU B 1 68 ? -18.344 5.227 0.685 1 88.44 68 GLU B O 1
ATOM 1530 N N . ARG B 1 69 ? -17.391 4.945 2.74 1 87.56 69 ARG B N 1
ATOM 1531 C CA . ARG B 1 69 ? -18.219 5.984 3.352 1 87.56 69 ARG B CA 1
ATOM 1532 C C . ARG B 1 69 ? -17.438 6.738 4.426 1 87.56 69 ARG B C 1
ATOM 1534 O O . ARG B 1 69 ? -16.5 6.191 5.02 1 87.56 69 ARG B O 1
ATOM 1541 N N . GLY B 1 70 ? -17.75 8.039 4.586 1 88 70 GLY B N 1
ATOM 1542 C CA . GLY B 1 70 ? -17.141 8.836 5.637 1 88 70 GLY B CA 1
ATOM 1543 C C . GLY B 1 70 ? -15.898 9.578 5.176 1 88 70 GLY B C 1
ATOM 1544 O O . GLY B 1 70 ? -15.633 9.664 3.977 1 88 70 GLY B O 1
ATOM 1545 N N . ARG B 1 71 ? -15.234 10.203 6.215 1 88.94 71 ARG B N 1
ATOM 1546 C CA . ARG B 1 71 ? -14.031 11 5.973 1 88.94 71 ARG B CA 1
ATOM 1547 C C . ARG B 1 71 ? -1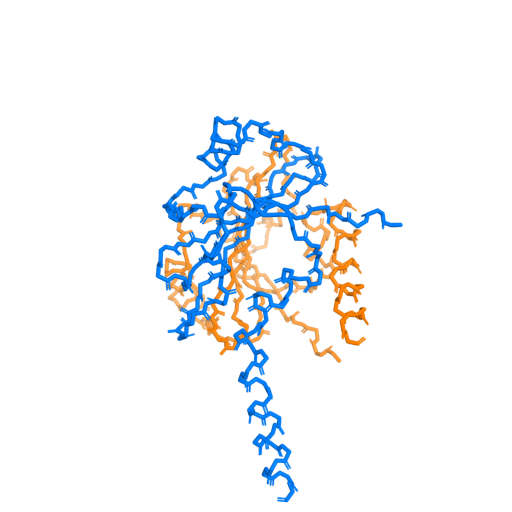2.992 10.773 7.062 1 88.94 71 ARG B C 1
ATOM 1549 O O . ARG B 1 71 ? -13.336 10.438 8.195 1 88.94 71 ARG B O 1
ATOM 1556 N N . PHE B 1 72 ? -11.812 11 6.652 1 87.69 72 PHE B N 1
ATOM 1557 C CA . PHE B 1 72 ? -10.742 10.992 7.645 1 87.69 72 PHE B CA 1
ATOM 1558 C C . PHE B 1 72 ? -10.75 12.273 8.461 1 87.69 72 PHE B C 1
ATOM 1560 O O . PHE B 1 72 ? -11.102 13.344 7.949 1 87.69 72 PHE B O 1
ATOM 1567 N N . ARG B 1 73 ? -10.359 12.141 9.727 1 82.5 73 ARG B N 1
ATOM 1568 C CA . ARG B 1 73 ? -10.219 13.32 10.57 1 82.5 73 ARG B CA 1
ATOM 1569 C C . ARG B 1 73 ? -8.898 14.031 10.312 1 82.5 73 ARG B C 1
ATOM 1571 O O . ARG B 1 73 ? -8.047 14.109 11.195 1 82.5 73 ARG B O 1
ATOM 1578 N N . TRP B 1 74 ? -8.797 14.508 9.148 1 79.88 74 TRP B N 1
ATOM 1579 C CA . TRP B 1 74 ? -7.562 15.141 8.695 1 79.88 74 TRP B CA 1
ATOM 1580 C C . TRP B 1 74 ? -7.422 16.547 9.289 1 79.88 74 TRP B C 1
ATOM 1582 O O . TRP B 1 74 ? -8.359 17.344 9.227 1 79.88 74 TRP B O 1
ATOM 1592 N N . PRO B 1 75 ? -6.285 16.734 10 1 74.69 75 PRO B N 1
ATOM 1593 C CA . PRO B 1 75 ? -6.105 18.047 10.617 1 74.69 75 PRO B CA 1
ATOM 1594 C C . PRO B 1 75 ? -6.008 19.172 9.594 1 74.69 75 PRO B C 1
ATOM 1596 O O . PRO B 1 75 ? -5.293 19.047 8.594 1 74.69 75 PRO B O 1
ATOM 1599 N N . THR B 1 76 ? -6.855 20.094 9.461 1 64.88 76 THR B N 1
ATOM 1600 C CA . THR B 1 76 ? -6.844 21.188 8.5 1 64.88 76 THR B CA 1
ATOM 1601 C C . THR B 1 76 ? -6.328 22.469 9.148 1 64.88 76 THR B C 1
ATOM 1603 O O . THR B 1 76 ? -5.859 23.375 8.461 1 64.88 76 THR B O 1
ATOM 1606 N N . GLU B 1 77 ? -6.391 22.625 10.352 1 59.88 77 GLU B N 1
ATOM 1607 C CA . GLU B 1 77 ? -6.277 23.953 10.938 1 59.88 77 GLU B CA 1
ATOM 1608 C C . GLU B 1 77 ? -4.828 24.438 10.953 1 59.88 77 GLU B C 1
ATOM 1610 O O . GLU B 1 77 ? -4.562 25.609 11.172 1 59.88 77 GLU B O 1
ATOM 1615 N N . GLU B 1 78 ? -3.93 23.547 10.789 1 58.94 78 GLU B N 1
ATOM 1616 C CA . GLU B 1 78 ? -2.678 24.203 11.133 1 58.94 78 GLU B CA 1
ATOM 1617 C C . GLU B 1 78 ? -1.963 24.719 9.883 1 58.94 78 GLU B C 1
ATOM 1619 O O . GLU B 1 78 ? -2.176 24.203 8.781 1 58.94 78 GLU B O 1
ATOM 1624 N N . ASP B 1 79 ? -1.461 26 9.914 1 57.41 79 ASP B N 1
ATOM 1625 C CA . ASP B 1 79 ? -0.735 26.797 8.93 1 57.41 79 ASP B CA 1
ATOM 1626 C C . ASP B 1 79 ? 0.465 26.031 8.375 1 57.41 79 ASP B C 1
ATOM 1628 O O . ASP B 1 79 ? 1.123 26.484 7.441 1 57.41 79 ASP B O 1
ATOM 1632 N N . SER B 1 80 ? 0.904 25 9.062 1 61.69 80 SER B N 1
ATOM 1633 C CA . SER B 1 80 ? 2.152 24.422 8.562 1 61.69 80 SER B CA 1
ATOM 1634 C C . SER B 1 80 ? 1.897 23.453 7.422 1 61.69 80 SER B C 1
ATOM 1636 O O . SER B 1 80 ? 0.86 22.781 7.387 1 61.69 80 SER B O 1
ATOM 1638 N N . ALA B 1 81 ? 2.773 23.578 6.48 1 65.81 81 ALA B N 1
ATOM 1639 C CA . ALA B 1 81 ? 2.727 22.781 5.262 1 65.81 81 ALA B CA 1
ATOM 1640 C C . ALA B 1 81 ? 2.816 21.281 5.586 1 65.81 81 ALA B C 1
ATOM 1642 O O . ALA B 1 81 ? 2.299 20.453 4.844 1 65.81 81 ALA B O 1
ATOM 1643 N N . THR B 1 82 ? 3.543 21.031 6.668 1 72.06 82 THR B N 1
ATOM 1644 C CA . THR B 1 82 ? 3.738 19.641 7.066 1 72.06 82 THR B CA 1
ATOM 1645 C C . THR B 1 82 ? 3.344 19.438 8.523 1 72.06 82 THR B C 1
ATOM 1647 O O . THR B 1 82 ? 3.373 20.391 9.32 1 72.06 82 THR B O 1
ATOM 1650 N N . MET B 1 83 ? 2.77 18.391 8.703 1 78.12 83 MET B N 1
ATOM 1651 C CA . MET B 1 83 ? 2.486 17.953 10.062 1 78.12 83 MET B CA 1
ATOM 1652 C C . MET B 1 83 ? 3.25 16.688 10.406 1 78.12 83 MET B C 1
ATOM 1654 O O . MET B 1 83 ? 3.348 15.773 9.578 1 78.12 83 MET B O 1
ATOM 1658 N N . ILE B 1 84 ? 3.912 16.797 11.484 1 82.25 84 ILE B N 1
ATOM 1659 C CA . ILE B 1 84 ? 4.602 15.617 11.977 1 82.25 84 ILE B CA 1
ATOM 1660 C C . ILE B 1 84 ? 3.68 14.836 12.914 1 82.25 84 ILE B C 1
ATOM 1662 O O . ILE B 1 84 ? 3.162 15.391 13.891 1 82.25 84 ILE B O 1
ATOM 1666 N N . LEU B 1 85 ? 3.439 13.656 12.508 1 79.94 85 LEU B N 1
ATOM 1667 C CA . LEU B 1 85 ? 2.602 12.766 13.305 1 79.94 85 LEU B CA 1
ATOM 1668 C C . LEU B 1 85 ? 3.398 11.555 13.789 1 79.94 85 LEU B C 1
ATOM 1670 O O . LEU B 1 85 ? 4.348 11.133 13.133 1 79.94 85 LEU B O 1
ATOM 1674 N N . ASP B 1 86 ? 3.066 11.211 14.984 1 78.44 86 ASP B N 1
ATOM 1675 C CA . ASP B 1 86 ? 3.584 9.898 15.352 1 78.44 86 ASP B CA 1
ATOM 1676 C C . ASP B 1 86 ? 2.645 8.789 14.891 1 78.44 86 ASP B C 1
ATOM 1678 O O . ASP B 1 86 ? 1.551 9.055 14.391 1 78.44 86 ASP B O 1
ATOM 1682 N N . VAL B 1 87 ? 3.107 7.551 14.984 1 75 87 VAL B N 1
ATOM 1683 C CA . VAL B 1 87 ? 2.395 6.387 14.469 1 75 87 VAL B CA 1
ATOM 1684 C C . VAL B 1 87 ? 1.024 6.281 15.133 1 75 87 VAL B C 1
ATOM 1686 O O . VAL B 1 87 ? 0.043 5.902 14.484 1 75 87 VAL B O 1
ATOM 1689 N N . ASN B 1 88 ? 0.92 6.684 16.359 1 75.81 88 ASN B N 1
ATOM 1690 C CA . ASN B 1 88 ? -0.356 6.633 17.062 1 75.81 88 ASN B CA 1
ATOM 1691 C C . ASN B 1 88 ? -1.331 7.68 16.531 1 75.81 88 ASN B C 1
ATOM 1693 O O . ASN B 1 88 ? -2.527 7.414 16.406 1 75.81 88 ASN B O 1
ATOM 1697 N N . GLU B 1 89 ? -0.786 8.797 16.297 1 78.5 89 GLU B N 1
ATOM 1698 C CA . GLU B 1 89 ? -1.61 9.867 15.734 1 78.5 89 GLU B CA 1
ATOM 1699 C C . GLU B 1 89 ? -2.109 9.516 14.336 1 78.5 89 GLU B C 1
ATOM 1701 O O . GLU B 1 89 ? -3.26 9.797 13.992 1 78.5 89 GLU B O 1
ATOM 1706 N N . LEU B 1 90 ? -1.213 8.922 13.633 1 81.81 90 LEU B N 1
ATOM 1707 C CA . LEU B 1 90 ? -1.597 8.461 12.305 1 81.81 90 LEU B CA 1
ATOM 1708 C C . LEU B 1 90 ? -2.695 7.406 12.383 1 81.81 90 LEU B C 1
ATOM 1710 O O . LEU B 1 90 ? -3.658 7.445 11.617 1 81.81 90 LEU B O 1
ATOM 1714 N N . ALA B 1 91 ? -2.516 6.582 13.297 1 80.12 91 ALA B N 1
ATOM 1715 C CA . ALA B 1 91 ? -3.527 5.551 13.508 1 80.12 91 ALA B CA 1
ATOM 1716 C C . ALA B 1 91 ? -4.883 6.168 13.844 1 80.12 91 ALA B C 1
ATOM 1718 O O . ALA B 1 91 ? -5.922 5.688 13.391 1 80.12 91 ALA B O 1
ATOM 1719 N N . CYS B 1 92 ? -4.852 7.184 14.625 1 79.69 92 CYS B N 1
ATOM 1720 C CA . CYS B 1 92 ? -6.07 7.891 15 1 79.69 92 CYS B CA 1
ATOM 1721 C C . CYS B 1 92 ? -6.699 8.57 13.781 1 79.69 92 CYS B C 1
ATOM 1723 O O . CYS B 1 92 ? -7.922 8.57 13.633 1 79.69 92 CYS B O 1
ATOM 1725 N N . LEU B 1 93 ? -5.855 9.195 13.07 1 78.19 93 LEU B N 1
ATOM 1726 C CA . LEU B 1 93 ? -6.316 9.891 11.875 1 78.19 93 LEU B CA 1
ATOM 1727 C C . LEU B 1 93 ? -6.992 8.922 10.906 1 78.19 93 LEU B C 1
ATOM 1729 O O . LEU B 1 93 ? -8.047 9.234 10.344 1 78.19 93 LEU B O 1
ATOM 1733 N N . ILE B 1 94 ? -6.359 7.992 10.703 1 76.19 94 ILE B N 1
ATOM 1734 C CA . ILE B 1 94 ? -6.875 7.004 9.766 1 76.19 94 ILE B CA 1
ATOM 1735 C C . ILE B 1 94 ? -7.938 6.145 10.453 1 76.19 94 ILE B C 1
ATOM 1737 O O . ILE B 1 94 ? -8.836 5.613 9.797 1 76.19 94 ILE B O 1
ATOM 1741 N N . ASP B 1 95 ? -8.242 6.684 11.914 1 61.44 95 ASP B N 1
ATOM 1742 C CA . ASP B 1 95 ? -9.258 5.988 12.703 1 61.44 95 ASP B CA 1
ATOM 1743 C C . ASP B 1 95 ? -9.422 4.543 12.242 1 61.44 95 ASP B C 1
ATOM 1745 O O . ASP B 1 95 ? -10.43 4.195 11.617 1 61.44 95 ASP B O 1
ATOM 1749 N N . SER B 1 96 ? -8.438 3.992 11.805 1 49.28 96 SER B N 1
ATOM 1750 C CA . SER B 1 96 ? -8.766 2.623 11.414 1 49.28 96 SER B CA 1
A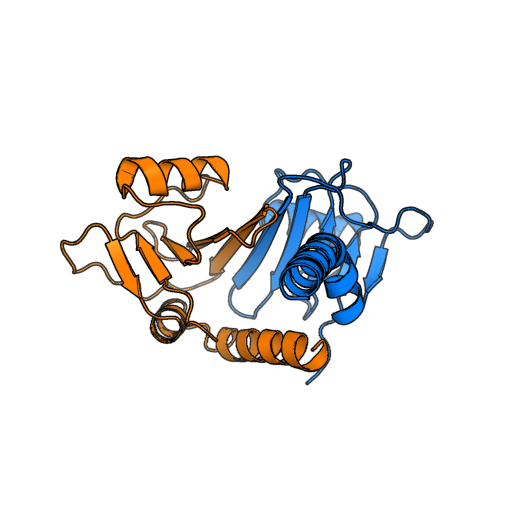TOM 1751 C C . SER B 1 96 ? -9.234 1.804 12.617 1 49.28 96 SER B C 1
ATOM 1753 O O . SER B 1 96 ? -8.453 1.55 13.539 1 49.28 96 SER B O 1
ATOM 1755 N N . ALA B 1 97 ? -9.883 2.219 13.5 1 47.38 97 ALA B N 1
ATOM 1756 C CA . ALA B 1 97 ? -10.273 1.235 14.508 1 47.38 97 ALA B CA 1
ATOM 1757 C C . ALA B 1 97 ? -9.891 -0.176 14.078 1 47.38 97 ALA B C 1
ATOM 1759 O O . ALA B 1 97 ? -9.406 -0.971 14.883 1 47.38 97 ALA B O 1
ATOM 1760 N N . ARG B 1 98 ? -10.336 -0.625 12.891 1 45.94 98 ARG B N 1
ATOM 1761 C CA . ARG B 1 98 ? -9.953 -1.911 12.312 1 45.94 98 ARG B CA 1
ATOM 1762 C C . ARG B 1 98 ? -8.477 -1.928 11.93 1 45.94 98 ARG B C 1
ATOM 1764 O O . ARG B 1 98 ? -7.883 -2.996 11.781 1 45.94 98 ARG B O 1
ATOM 1771 N N . LEU B 1 99 ? -7.812 -0.814 11.703 1 44.22 99 LEU B N 1
ATOM 1772 C CA . LEU B 1 99 ? -6.387 -0.742 11.398 1 44.22 99 LEU B CA 1
ATOM 1773 C C . LEU B 1 99 ? -5.555 -1.259 12.562 1 44.22 99 LEU B C 1
ATOM 1775 O O . LEU B 1 99 ? -4.562 -1.964 12.359 1 44.22 99 LEU B O 1
ATOM 1779 N N . GLU B 1 100 ? -5.691 -0.647 13.742 1 42.12 100 GLU B N 1
ATOM 1780 C CA . GLU B 1 100 ? -4.984 -1.127 14.93 1 42.12 100 GLU B CA 1
ATOM 1781 C C . GLU B 1 100 ? -4.898 -2.65 14.945 1 42.12 100 GLU B C 1
ATOM 1783 O O . GLU B 1 100 ? -3.885 -3.219 15.352 1 42.12 100 GLU B O 1
ATOM 1788 N N . LYS B 1 101 ? -6.023 -3.223 14.719 1 42.44 101 LYS B N 1
ATOM 1789 C CA . LYS B 1 101 ? -5.984 -4.684 14.711 1 42.44 101 LYS B CA 1
ATOM 1790 C C . LYS B 1 101 ? -4.984 -5.203 13.68 1 42.44 101 LYS B C 1
ATOM 1792 O O . LYS B 1 101 ? -4.379 -6.258 13.875 1 42.44 101 LYS B O 1
ATOM 1797 N N . LYS B 1 102 ? -4.871 -4.465 12.586 1 40.22 102 LYS B N 1
ATOM 1798 C CA . LYS B 1 102 ? -3.979 -4.914 11.516 1 40.22 102 LYS B CA 1
ATOM 1799 C C . LYS B 1 102 ? -2.523 -4.598 11.852 1 40.22 102 LYS B C 1
ATOM 1801 O O . LYS B 1 102 ? -1.634 -5.422 11.617 1 40.22 102 LYS B O 1
ATOM 1806 N N . LEU B 1 103 ? -2.203 -3.354 12.195 1 42.38 103 LEU B N 1
ATOM 1807 C CA . LEU B 1 103 ? -0.835 -3.062 12.609 1 42.38 103 LEU B CA 1
ATOM 1808 C C . LEU B 1 103 ? -0.388 -4.016 13.711 1 42.38 103 LEU B C 1
ATOM 1810 O O . LEU B 1 103 ? 0.78 -4.402 13.766 1 42.38 103 LEU B O 1
ATOM 1814 N N . SER B 1 104 ? -1.175 -4.23 14.508 1 40.16 104 SER B N 1
ATOM 1815 C CA . SER B 1 104 ? -0.891 -5.254 15.508 1 40.16 104 SER B CA 1
ATOM 1816 C C . SER B 1 104 ? -0.655 -6.613 14.859 1 40.16 104 SER B C 1
ATOM 1818 O O . SER B 1 104 ? 0.164 -7.402 15.336 1 40.16 104 SER B O 1
ATOM 1820 N N . ARG B 1 105 ? -1.379 -6.812 13.805 1 38.5 105 ARG B N 1
ATOM 1821 C CA . ARG B 1 105 ? -1.121 -8.078 13.125 1 38.5 105 ARG B CA 1
ATOM 1822 C C . ARG B 1 105 ? 0.23 -8.062 12.422 1 38.5 105 ARG B C 1
ATOM 1824 O O . ARG B 1 105 ? 0.885 -9.094 12.297 1 38.5 105 ARG B O 1
ATOM 1831 N N . LYS B 1 106 ? 0.554 -6.984 11.672 1 39.25 106 LYS B N 1
ATOM 1832 C CA . LYS B 1 106 ? 1.924 -6.918 11.172 1 39.25 106 LYS B CA 1
ATOM 1833 C C . LYS B 1 106 ? 2.932 -7.156 12.289 1 39.25 106 LYS B C 1
ATOM 1835 O O . LYS B 1 106 ? 3.943 -7.832 12.094 1 39.25 106 LYS B O 1
ATOM 1840 N N . GLU B 1 107 ? 2.83 -6.516 13.328 1 39 107 GLU B N 1
ATOM 1841 C CA . GLU B 1 107 ? 3.652 -6.832 14.492 1 39 107 GLU B CA 1
ATOM 1842 C C . GLU B 1 107 ? 3.582 -8.32 14.828 1 39 107 GLU B C 1
ATOM 1844 O O . GLU B 1 107 ? 4.578 -8.914 15.242 1 39 107 GLU B O 1
ATOM 1849 N N . VAL B 1 108 ? 2.391 -8.789 14.664 1 37.22 108 VAL B N 1
ATOM 1850 C CA . VAL B 1 108 ? 2.289 -10.219 14.93 1 37.22 108 VAL B CA 1
ATOM 1851 C C . VAL B 1 108 ? 2.926 -11 13.781 1 37.22 108 VAL B C 1
ATOM 1853 O O . VAL B 1 108 ? 3.619 -12 14.016 1 37.22 108 VAL B O 1
ATOM 1856 N N . LEU B 1 109 ? 2.598 -10.531 12.547 1 36.84 109 LEU B N 1
ATOM 1857 C CA . LEU B 1 109 ? 3.283 -11.227 11.469 1 36.84 109 LEU B CA 1
ATOM 1858 C C . LEU B 1 109 ? 4.793 -11.031 11.562 1 36.84 109 LEU B C 1
ATOM 1860 O O . LEU B 1 109 ? 5.562 -11.969 11.32 1 36.84 109 LEU B O 1
ATOM 1864 N N . GLU B 1 110 ? 5.219 -9.898 11.734 1 36.38 110 GLU B N 1
ATOM 1865 C CA . GLU B 1 110 ? 6.648 -9.68 11.953 1 36.38 110 GLU B CA 1
ATOM 1866 C C . GLU B 1 110 ? 7.129 -10.406 13.203 1 36.38 110 GLU B C 1
ATOM 1868 O O . GLU B 1 110 ? 8.242 -10.938 13.227 1 36.38 110 GLU B O 1
ATOM 1873 N N . ARG B 1 111 ? 6.398 -10.273 14.281 1 36.38 111 ARG B N 1
ATOM 1874 C CA . ARG B 1 111 ? 6.828 -11.008 15.461 1 36.38 111 ARG B CA 1
ATOM 1875 C C . ARG B 1 111 ? 6.781 -12.516 15.219 1 36.38 111 ARG B C 1
ATOM 1877 O O . ARG B 1 111 ? 7.547 -13.273 15.82 1 36.38 111 ARG B O 1
ATOM 1884 N N . GLN B 1 112 ? 5.793 -12.945 14.477 1 33.16 112 GLN B N 1
ATOM 1885 C CA . GLN B 1 112 ? 5.762 -14.383 14.234 1 33.16 112 GLN B CA 1
ATOM 1886 C C . GLN B 1 112 ? 6.84 -14.789 13.227 1 33.16 112 GLN B C 1
ATOM 1888 O O . GLN B 1 112 ? 7.234 -15.961 13.18 1 33.16 112 GLN B O 1
ATOM 1893 N N . ILE B 1 113 ? 7.082 -13.875 12.305 1 32.62 113 ILE B N 1
ATOM 1894 C CA . ILE B 1 113 ? 8.195 -14.195 11.422 1 32.62 113 ILE B CA 1
ATOM 1895 C C . ILE B 1 113 ? 9.516 -13.977 12.156 1 32.62 113 ILE B C 1
ATOM 1897 O O . ILE B 1 113 ? 10.484 -14.711 11.93 1 32.62 113 ILE B O 1
ATOM 1901 N N . LEU B 1 114 ? 9.492 -12.906 12.875 1 32.41 114 LEU B N 1
ATOM 1902 C CA . LEU B 1 114 ? 10.719 -12.891 13.672 1 32.41 114 LEU B CA 1
ATOM 1903 C C . LEU B 1 114 ? 10.688 -13.984 14.734 1 32.41 114 LEU B C 1
ATOM 1905 O O . LEU B 1 114 ? 9.719 -14.094 15.492 1 32.41 114 LEU B O 1
#